Protein AF-A0A133UAI6-F1 (afdb_monomer)

Sequence (277 aa):
MLPDWIGIPHCKLYAAYSSKRSFSMQEAKEVTGKPKKLLRKILSELGKRGLLVSVDGGYYLPDFEGFCLGVKLRDELEGIDPEEKLRRAESEYLIVGSYAAFLYHEYQFPSRHRIKVKREDYGLWYNLLDFKIDPSLTGQEYENRRELDGLSVAPPERV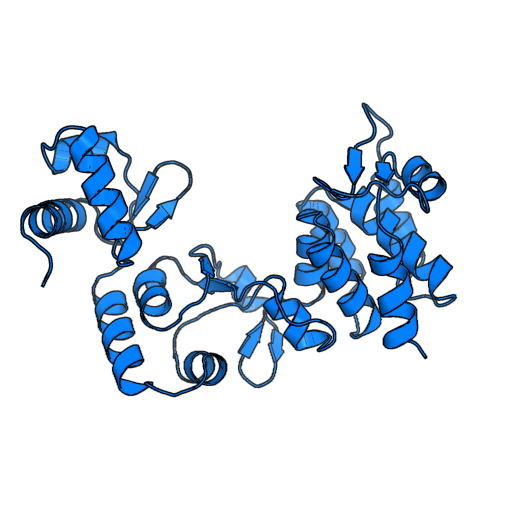FVEGVAKGSADSILDSVSLALSVDIDWDEVVKLAMEKGVEREVGALLRILNQRSKSRIAPRKTIDELRSQVKKIGRAKEFPRNVLVQERTFSEWGKKWHLELTLPRYVIEKPIEELMP

Structure (mmCIF, N/CA/C/O backbone):
data_AF-A0A133UAI6-F1
#
_entry.id   AF-A0A133UAI6-F1
#
loop_
_atom_site.group_PDB
_atom_site.id
_atom_site.type_symbol
_atom_site.label_atom_id
_atom_site.label_alt_id
_atom_site.label_comp_id
_atom_site.label_asym_id
_atom_site.label_entity_id
_atom_site.label_seq_id
_atom_site.pdbx_PDB_ins_code
_atom_site.Cartn_x
_atom_site.Cartn_y
_atom_site.Cartn_z
_atom_site.occupancy
_atom_site.B_iso_or_equiv
_atom_site.auth_seq_id
_atom_site.auth_comp_id
_atom_site.auth_asym_id
_atom_site.auth_atom_id
_atom_site.pdbx_PDB_model_num
ATOM 1 N N . MET A 1 1 ? 8.003 2.985 -31.254 1.00 73.44 1 MET A N 1
ATOM 2 C CA . MET A 1 1 ? 9.476 3.061 -31.399 1.00 73.44 1 MET A CA 1
ATOM 3 C C . MET A 1 1 ? 9.995 4.203 -30.526 1.00 73.44 1 MET A C 1
ATOM 5 O O . MET A 1 1 ? 9.376 5.263 -30.535 1.00 73.44 1 MET A O 1
ATOM 9 N N . LEU A 1 2 ? 11.039 3.992 -29.713 1.00 88.69 2 LEU A N 1
ATOM 10 C CA . LEU A 1 2 ? 11.607 5.064 -28.879 1.00 88.69 2 LEU A CA 1
ATOM 11 C C . LEU A 1 2 ? 12.392 6.050 -29.761 1.00 88.69 2 LEU A C 1
ATOM 13 O O . LEU A 1 2 ? 13.192 5.591 -30.570 1.00 88.69 2 LEU A O 1
ATOM 17 N N . PRO A 1 3 ? 12.232 7.375 -29.593 1.00 94.44 3 PRO A N 1
ATOM 18 C CA . PRO A 1 3 ? 13.086 8.350 -30.268 1.00 94.44 3 PRO A CA 1
ATOM 19 C C . PRO A 1 3 ? 14.561 8.169 -29.889 1.00 94.44 3 PRO A C 1
ATOM 21 O O . PRO A 1 3 ? 14.857 7.933 -28.7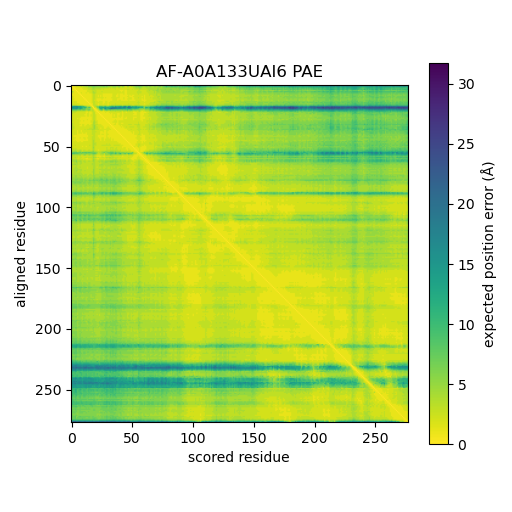16 1.00 94.44 3 PRO A O 1
ATOM 24 N N . ASP A 1 4 ? 15.488 8.385 -30.825 1.00 96.12 4 ASP A N 1
ATOM 25 C CA . ASP A 1 4 ? 16.937 8.179 -30.627 1.00 96.12 4 ASP A CA 1
ATOM 26 C C . ASP A 1 4 ? 17.504 8.879 -29.389 1.00 96.12 4 ASP A C 1
ATOM 28 O O . ASP A 1 4 ? 18.355 8.342 -28.677 1.00 96.12 4 ASP A O 1
ATOM 32 N N . TRP A 1 5 ? 16.997 10.077 -29.086 1.00 95.62 5 TRP A N 1
ATOM 33 C CA . TRP A 1 5 ? 17.445 10.863 -27.938 1.00 95.62 5 TRP A CA 1
ATOM 34 C C . TRP A 1 5 ? 17.085 10.230 -26.581 1.00 95.62 5 TRP A C 1
ATOM 36 O O . TRP A 1 5 ? 17.676 10.616 -25.573 1.00 95.62 5 TRP A O 1
ATOM 46 N N . ILE A 1 6 ? 16.163 9.260 -26.557 1.00 96.31 6 ILE A N 1
ATOM 47 C CA . ILE A 1 6 ? 15.829 8.399 -25.411 1.00 96.31 6 ILE A CA 1
ATOM 48 C C . ILE A 1 6 ? 16.449 7.008 -25.598 1.00 96.31 6 ILE A C 1
ATOM 50 O O . ILE A 1 6 ? 17.079 6.490 -24.676 1.00 96.31 6 ILE A O 1
ATOM 54 N N . GLY A 1 7 ? 16.294 6.421 -26.789 1.00 95.56 7 GLY A N 1
ATOM 55 C CA . GLY A 1 7 ? 16.680 5.044 -27.094 1.00 95.56 7 GLY A CA 1
ATOM 56 C C . GLY A 1 7 ? 18.181 4.790 -26.968 1.00 95.56 7 GLY A C 1
ATOM 57 O O . GLY A 1 7 ? 18.580 3.836 -26.304 1.00 95.56 7 GLY A O 1
ATOM 58 N N . ILE A 1 8 ? 19.027 5.668 -27.519 1.00 96.50 8 ILE A N 1
ATOM 59 C CA . ILE A 1 8 ? 20.488 5.503 -27.441 1.00 96.50 8 ILE A CA 1
ATOM 60 C C . ILE A 1 8 ? 20.974 5.589 -25.982 1.00 96.50 8 ILE A C 1
ATOM 62 O O . ILE A 1 8 ? 21.697 4.689 -25.548 1.00 96.50 8 ILE A O 1
ATOM 66 N N . PRO A 1 9 ? 20.593 6.610 -25.180 1.00 96.69 9 PRO A N 1
ATOM 67 C CA . PRO A 1 9 ? 20.914 6.626 -23.754 1.00 96.69 9 PRO A CA 1
ATOM 68 C C . PRO A 1 9 ? 20.399 5.406 -22.991 1.00 96.69 9 PRO A C 1
ATOM 70 O O . PRO A 1 9 ? 21.137 4.881 -22.164 1.00 96.69 9 PRO A O 1
ATOM 73 N N . HIS A 1 10 ? 19.179 4.942 -23.276 1.00 95.38 10 HIS A N 1
ATOM 74 C CA . HIS A 1 10 ? 18.627 3.740 -22.654 1.00 95.38 10 HIS A CA 1
ATOM 75 C C . HIS A 1 10 ? 19.502 2.518 -22.925 1.00 95.38 10 HIS A C 1
ATOM 77 O O . HIS A 1 10 ? 19.917 1.866 -21.977 1.00 95.38 10 HIS A O 1
ATOM 83 N N . CYS A 1 11 ? 19.869 2.263 -24.184 1.00 94.69 11 CYS A N 1
ATOM 84 C CA . CYS A 1 11 ? 20.726 1.132 -24.542 1.00 94.69 11 CYS A CA 1
ATOM 85 C C . CYS A 1 11 ? 22.092 1.206 -23.846 1.00 94.69 11 CYS A C 1
ATOM 87 O O . CYS A 1 11 ? 22.576 0.198 -23.342 1.00 94.69 11 CYS A O 1
ATOM 89 N N . LYS A 1 12 ? 22.694 2.403 -23.757 1.00 96.00 12 LYS A N 1
ATOM 90 C CA . LYS A 1 12 ? 23.956 2.601 -23.025 1.00 96.00 12 LYS A CA 1
ATOM 91 C C . LYS A 1 12 ? 23.816 2.292 -21.535 1.00 96.00 12 LYS A C 1
ATOM 93 O O . LYS A 1 12 ? 24.666 1.610 -20.975 1.00 96.00 12 LYS A O 1
ATOM 98 N N . LEU A 1 13 ? 22.760 2.797 -20.895 1.00 95.31 13 LEU A N 1
ATOM 99 C CA . LEU A 1 13 ? 22.498 2.534 -19.479 1.00 95.31 13 LEU A CA 1
ATOM 100 C C . LEU A 1 13 ? 22.190 1.053 -19.239 1.00 95.31 13 LEU A C 1
ATOM 102 O O . LEU A 1 13 ? 22.694 0.485 -18.279 1.00 95.31 13 LEU A O 1
ATOM 106 N N . TYR A 1 14 ? 21.417 0.421 -20.122 1.00 93.12 14 TYR A N 1
ATOM 107 C CA . TYR A 1 14 ? 21.060 -0.992 -20.022 1.00 93.12 14 TYR A CA 1
ATOM 108 C C . TYR A 1 14 ? 22.285 -1.893 -20.177 1.00 93.12 14 TYR A C 1
ATOM 110 O O . TYR A 1 14 ? 22.489 -2.780 -19.357 1.00 93.12 14 TYR A O 1
ATOM 118 N N . ALA A 1 15 ? 23.159 -1.609 -21.147 1.00 92.88 15 ALA A N 1
ATOM 119 C CA . ALA A 1 15 ? 24.420 -2.329 -21.316 1.00 92.88 15 ALA A CA 1
ATOM 120 C C . ALA A 1 15 ? 25.362 -2.182 -20.105 1.00 92.88 15 ALA A C 1
ATOM 122 O O . ALA A 1 15 ? 26.122 -3.097 -19.808 1.00 92.88 15 ALA A O 1
ATOM 123 N N . ALA A 1 16 ? 25.316 -1.042 -19.404 1.00 93.75 16 ALA A N 1
ATOM 124 C CA . ALA A 1 16 ? 26.167 -0.778 -18.245 1.00 93.75 16 ALA A CA 1
ATOM 125 C C . ALA A 1 16 ? 25.599 -1.307 -16.913 1.00 93.75 16 ALA A C 1
ATOM 127 O O . ALA A 1 16 ? 26.371 -1.648 -16.018 1.00 93.75 16 ALA A O 1
ATOM 128 N N . TYR A 1 17 ? 24.271 -1.350 -16.756 1.00 91.50 17 TYR A N 1
ATOM 129 C CA . TYR A 1 17 ? 23.607 -1.567 -15.460 1.00 91.50 17 TYR A CA 1
ATOM 130 C C . TYR A 1 17 ? 22.506 -2.638 -15.471 1.00 91.50 17 TYR A C 1
ATOM 132 O O . TYR A 1 17 ? 21.712 -2.675 -14.531 1.00 91.50 17 TYR A O 1
ATOM 140 N N . SER A 1 18 ? 22.425 -3.482 -16.506 1.00 78.38 18 SER A N 1
ATOM 141 C CA . SER A 1 18 ? 21.350 -4.471 -16.709 1.00 78.38 18 SER A CA 1
ATOM 142 C C . SER A 1 18 ? 20.843 -5.127 -15.412 1.00 78.38 18 SER A C 1
ATOM 144 O O . SER A 1 18 ? 21.647 -5.664 -14.645 1.00 78.38 18 SER A O 1
ATOM 146 N N . SER A 1 19 ? 19.519 -5.040 -15.211 1.00 65.00 19 SER A N 1
ATOM 147 C CA . SER A 1 19 ? 18.583 -5.653 -14.237 1.00 65.00 19 SER A CA 1
ATOM 148 C C . SER A 1 19 ? 18.961 -5.859 -12.759 1.00 65.00 19 SER A C 1
ATOM 150 O O . SER A 1 19 ? 18.061 -6.058 -11.948 1.00 65.00 19 SER A O 1
ATOM 152 N N . LYS A 1 20 ? 20.227 -5.763 -12.334 1.00 67.12 20 LYS A N 1
ATOM 153 C CA . LYS A 1 20 ? 20.645 -6.155 -10.970 1.00 67.12 20 LYS A CA 1
ATOM 154 C C . LYS A 1 20 ? 21.285 -5.049 -10.142 1.00 67.12 20 LYS A C 1
ATOM 156 O O . LYS A 1 20 ? 21.377 -5.184 -8.925 1.00 67.12 20 LYS A O 1
ATOM 161 N N . ARG A 1 21 ? 21.701 -3.935 -10.753 1.00 85.69 21 ARG A N 1
ATOM 162 C CA . ARG A 1 21 ? 22.368 -2.839 -10.035 1.00 85.69 21 ARG A CA 1
ATOM 163 C C . ARG A 1 21 ? 21.622 -1.523 -10.218 1.00 85.69 21 ARG A C 1
ATOM 165 O O . ARG A 1 21 ? 21.297 -1.122 -11.330 1.00 85.69 21 ARG A O 1
ATOM 172 N N . SER A 1 22 ? 21.349 -0.839 -9.107 1.00 92.19 22 SER A N 1
ATOM 173 C CA . SER A 1 22 ? 20.926 0.562 -9.154 1.00 92.19 22 SER A CA 1
ATOM 174 C C . SER A 1 22 ? 22.108 1.470 -9.483 1.00 92.19 22 SER A C 1
ATOM 176 O O . SER A 1 22 ? 23.234 1.192 -9.074 1.00 92.19 22 SER A O 1
ATOM 178 N N . PHE A 1 23 ? 21.838 2.581 -10.156 1.00 95.25 23 PHE A N 1
ATOM 179 C CA . PHE A 1 23 ? 22.826 3.599 -10.490 1.00 95.25 23 PHE A CA 1
ATOM 180 C C . PHE A 1 23 ? 22.346 4.997 -10.100 1.00 95.25 23 PHE A C 1
ATOM 182 O O . PHE A 1 23 ? 21.153 5.304 -10.056 1.00 95.25 23 PHE A O 1
ATOM 189 N N . SER A 1 24 ? 23.299 5.870 -9.823 1.00 96.31 24 SER A N 1
ATOM 190 C CA . SER A 1 24 ? 23.091 7.267 -9.473 1.00 96.31 24 SER A CA 1
ATOM 191 C C . SER A 1 24 ? 22.958 8.161 -10.713 1.00 96.31 24 SER A C 1
ATOM 193 O O . SER A 1 24 ? 23.299 7.803 -11.841 1.00 96.31 24 SER A O 1
ATOM 195 N N . MET A 1 25 ? 22.511 9.402 -10.503 1.00 96.25 25 MET A N 1
ATOM 196 C CA . MET A 1 25 ? 22.506 10.432 -11.555 1.00 96.25 25 MET A CA 1
ATOM 197 C C . MET A 1 25 ? 23.916 10.712 -12.111 1.00 96.25 25 MET A C 1
ATOM 199 O O . MET A 1 25 ? 24.050 11.097 -13.272 1.00 96.25 25 MET A O 1
ATOM 203 N N . GLN A 1 26 ? 24.955 10.560 -11.285 1.00 96.69 26 GLN A N 1
ATOM 204 C CA . GLN A 1 26 ? 26.341 10.810 -11.678 1.00 96.69 26 GLN A CA 1
ATOM 205 C C . GLN A 1 26 ? 26.869 9.681 -12.573 1.00 96.69 26 GLN A C 1
ATOM 207 O O . GLN A 1 26 ? 27.334 9.951 -13.677 1.00 96.69 26 GLN A O 1
ATOM 212 N N . GLU A 1 27 ? 26.659 8.432 -12.167 1.00 96.81 27 GLU A N 1
ATOM 213 C CA . GLU A 1 27 ? 26.934 7.232 -12.970 1.00 96.81 27 GLU A CA 1
ATOM 214 C C . GLU A 1 27 ? 26.216 7.273 -14.333 1.00 96.81 27 GLU A C 1
ATOM 216 O O . GLU A 1 27 ? 26.808 7.015 -15.383 1.00 96.81 27 GLU A O 1
ATOM 221 N N . ALA A 1 28 ? 24.944 7.683 -14.354 1.00 97.00 28 ALA A N 1
ATOM 222 C CA . ALA A 1 28 ? 24.196 7.835 -15.600 1.00 97.00 28 ALA A CA 1
ATOM 223 C C . ALA A 1 28 ? 24.767 8.937 -16.511 1.00 97.00 28 ALA A C 1
ATOM 225 O O . ALA A 1 28 ? 24.736 8.816 -17.741 1.00 97.00 28 ALA A O 1
ATOM 226 N N . LYS A 1 29 ? 25.299 10.021 -15.934 1.00 97.69 29 LYS A N 1
ATOM 227 C CA . LYS A 1 29 ? 25.960 11.098 -16.684 1.00 97.69 29 LYS A CA 1
ATOM 228 C C . LYS A 1 29 ? 27.247 10.599 -17.336 1.00 97.69 29 LYS A C 1
ATOM 230 O O . LYS A 1 29 ? 27.472 10.912 -18.502 1.00 97.69 29 LYS A O 1
ATOM 235 N N . GLU A 1 30 ? 28.047 9.824 -16.612 1.00 97.62 30 GLU A N 1
ATOM 236 C CA . GLU A 1 30 ? 29.301 9.241 -17.104 1.00 97.62 30 GLU A CA 1
ATOM 237 C C . GLU A 1 30 ? 29.053 8.278 -18.269 1.00 97.62 30 GLU A C 1
ATOM 239 O O . GLU A 1 30 ? 29.665 8.422 -19.324 1.00 97.62 30 GLU A O 1
ATOM 244 N N . VAL A 1 31 ? 28.072 7.382 -18.137 1.00 97.12 31 VAL A N 1
ATOM 245 C CA . VAL A 1 31 ? 27.743 6.395 -19.181 1.00 97.12 31 VAL A CA 1
ATOM 246 C C . VAL A 1 31 ? 27.141 7.041 -20.431 1.00 97.12 31 VAL A C 1
ATOM 248 O O . VAL A 1 31 ? 27.449 6.666 -21.565 1.00 97.12 31 VAL A O 1
ATOM 251 N N . THR A 1 32 ? 26.252 8.020 -20.259 1.00 97.25 32 THR A N 1
ATOM 252 C CA . THR A 1 32 ? 25.525 8.603 -21.398 1.00 97.25 32 THR A CA 1
ATOM 253 C C . THR A 1 32 ? 26.258 9.774 -22.051 1.00 97.25 32 THR A C 1
ATOM 255 O O . THR A 1 32 ? 25.956 10.108 -23.202 1.00 97.25 32 THR A O 1
ATOM 258 N N . GLY A 1 33 ? 27.181 10.421 -21.331 1.00 97.38 33 GLY A N 1
ATOM 259 C CA . GLY A 1 33 ? 27.832 11.670 -21.734 1.00 97.38 33 GLY A CA 1
ATOM 260 C C . GLY A 1 33 ? 26.871 12.864 -21.826 1.00 97.38 33 GLY A C 1
ATOM 261 O O . GLY A 1 33 ? 27.194 13.873 -22.452 1.00 97.38 33 GLY A O 1
ATOM 262 N N . LYS A 1 34 ? 25.652 12.762 -21.272 1.00 97.31 34 LYS A N 1
ATOM 263 C CA . LYS A 1 34 ? 24.612 13.793 -21.422 1.00 97.31 34 LYS A CA 1
ATOM 264 C C . LYS A 1 34 ? 24.655 14.830 -20.291 1.00 97.31 34 LYS A C 1
ATOM 266 O O . LYS A 1 34 ? 24.851 14.473 -19.131 1.00 97.31 34 LYS A O 1
ATOM 271 N N . PRO A 1 35 ? 24.381 16.120 -20.571 1.00 96.88 35 PRO A N 1
ATOM 272 C CA . PRO A 1 35 ? 24.232 17.129 -19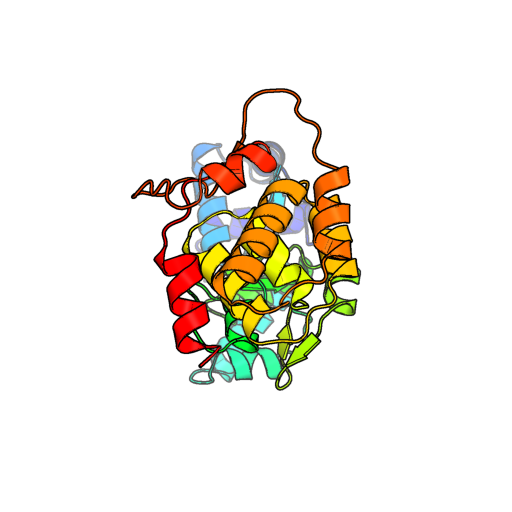.524 1.00 96.88 35 PRO A CA 1
ATOM 273 C C . PRO A 1 35 ? 23.099 16.788 -18.546 1.00 96.88 35 PRO A C 1
ATOM 275 O O . PRO A 1 35 ? 22.041 16.308 -18.952 1.00 96.88 35 PRO A O 1
ATOM 278 N N . LYS A 1 36 ? 23.269 17.133 -17.262 1.00 96.12 36 LYS A N 1
ATOM 279 C CA . LYS A 1 36 ? 22.335 16.794 -16.166 1.00 96.12 36 LYS A CA 1
ATOM 280 C C . LYS A 1 36 ? 20.873 17.173 -16.449 1.00 96.12 36 LYS A C 1
ATOM 282 O O . LYS A 1 36 ? 19.973 16.402 -16.131 1.00 96.12 36 LYS A O 1
ATOM 287 N N . LYS A 1 37 ? 20.617 18.342 -17.056 1.00 96.69 37 LYS A N 1
ATOM 288 C CA . LYS A 1 37 ? 19.254 18.799 -17.403 1.00 96.69 37 LYS A CA 1
ATOM 289 C C . LYS A 1 37 ? 18.587 17.877 -18.430 1.00 96.69 37 LYS A C 1
ATOM 291 O O . LYS A 1 37 ? 17.433 17.502 -18.247 1.00 96.69 37 LYS A O 1
ATOM 296 N N . LEU A 1 38 ? 19.318 17.492 -19.478 1.00 96.44 38 LEU A N 1
ATOM 297 C CA . LEU A 1 38 ? 18.822 16.576 -20.505 1.00 96.44 38 LEU A CA 1
ATOM 298 C C . LEU A 1 38 ? 18.670 15.157 -19.948 1.00 96.44 38 LEU A C 1
ATOM 300 O O . LEU A 1 38 ? 17.660 14.513 -20.203 1.00 96.44 38 LEU A O 1
ATOM 304 N N . LEU A 1 39 ? 19.622 14.703 -19.130 1.00 97.12 39 LEU A N 1
ATOM 305 C CA . LEU A 1 39 ? 19.564 13.389 -18.497 1.00 97.12 39 LEU A CA 1
ATOM 306 C C . LEU A 1 39 ? 18.342 13.243 -17.582 1.00 97.12 39 LEU A C 1
ATOM 308 O O . LEU A 1 39 ? 17.643 12.244 -17.673 1.00 97.12 39 LEU A O 1
ATOM 312 N N . ARG A 1 40 ? 18.005 14.263 -16.781 1.00 96.69 40 ARG A N 1
ATOM 313 C CA . ARG A 1 40 ? 16.755 14.273 -15.995 1.00 96.69 40 ARG A CA 1
ATOM 314 C C . ARG A 1 40 ? 15.514 14.087 -16.869 1.00 96.69 40 ARG A C 1
ATOM 316 O O . ARG A 1 40 ? 14.625 13.331 -16.496 1.00 96.69 40 ARG A O 1
ATOM 323 N N . LYS A 1 41 ? 15.464 14.752 -18.029 1.00 97.62 41 LYS A N 1
ATOM 324 C CA . LYS A 1 41 ? 14.363 14.591 -18.990 1.00 97.62 41 LYS A CA 1
ATOM 325 C C . LYS A 1 41 ? 14.323 13.167 -19.549 1.00 97.62 41 LYS A C 1
ATOM 327 O O . LYS A 1 41 ? 13.256 12.572 -19.568 1.00 97.62 41 LYS A O 1
ATOM 332 N N . ILE A 1 42 ? 15.470 12.618 -19.956 1.00 97.81 42 ILE A N 1
ATOM 333 C CA . ILE A 1 42 ? 15.582 11.240 -20.463 1.00 97.81 42 ILE A CA 1
ATOM 334 C C . ILE A 1 42 ? 15.092 10.239 -19.413 1.00 97.81 42 ILE A C 1
ATOM 336 O O . ILE A 1 42 ? 14.206 9.445 -19.705 1.00 97.81 42 ILE A O 1
ATOM 340 N N . LEU A 1 43 ? 15.616 10.306 -18.185 1.00 96.88 43 LEU A N 1
ATOM 341 C CA . LEU A 1 43 ? 15.242 9.392 -17.103 1.00 96.88 43 LEU A CA 1
ATOM 342 C C . LEU A 1 43 ? 13.751 9.512 -16.751 1.00 96.88 43 LEU A C 1
ATOM 344 O O . LEU A 1 43 ? 13.082 8.503 -16.557 1.00 96.88 43 LEU A O 1
ATOM 348 N N . SER A 1 44 ? 13.202 10.731 -16.741 1.00 96.12 44 SER A N 1
ATOM 349 C CA . SER A 1 44 ? 11.764 10.941 -16.542 1.00 96.12 44 SER A CA 1
ATOM 350 C C . SER A 1 44 ? 10.921 10.301 -17.649 1.00 96.12 44 SER A C 1
ATOM 352 O O . SER A 1 44 ? 9.928 9.646 -17.346 1.00 96.12 44 SER A O 1
ATOM 354 N N . GLU A 1 45 ? 11.311 10.444 -18.919 1.00 96.94 45 GLU A N 1
ATOM 355 C CA . GLU A 1 45 ? 10.580 9.839 -20.037 1.00 96.94 45 GLU A CA 1
ATOM 356 C C . GLU A 1 45 ? 10.701 8.312 -20.089 1.00 96.94 45 GLU A C 1
ATOM 358 O O . GLU A 1 45 ? 9.744 7.656 -20.504 1.00 96.94 45 GLU A O 1
ATOM 363 N N . LEU A 1 46 ? 11.831 7.749 -19.648 1.00 95.44 46 LEU A N 1
ATOM 364 C CA . LEU A 1 46 ? 11.971 6.305 -19.447 1.00 95.44 46 LEU A CA 1
ATOM 365 C C . LEU A 1 46 ? 11.050 5.813 -18.326 1.00 95.44 46 LEU A C 1
ATOM 367 O O . LEU A 1 46 ? 10.359 4.814 -18.504 1.00 95.44 46 LEU A O 1
ATOM 371 N N . GLY A 1 47 ? 10.973 6.549 -17.213 1.00 93.38 47 GLY A N 1
ATOM 372 C CA . GLY A 1 47 ? 10.099 6.198 -16.093 1.00 93.38 47 GLY A CA 1
ATOM 373 C C . GLY A 1 47 ? 8.612 6.227 -16.443 1.00 93.38 47 GLY A C 1
ATOM 374 O O . GLY A 1 47 ? 7.884 5.302 -16.106 1.00 93.38 47 GLY A O 1
ATOM 375 N N . LYS A 1 48 ? 8.167 7.222 -17.222 1.00 92.62 48 LYS A N 1
ATOM 376 C CA . LYS A 1 48 ? 6.788 7.289 -17.757 1.00 92.62 48 LYS A CA 1
ATOM 377 C C . LYS A 1 48 ? 6.419 6.136 -18.699 1.00 92.62 48 LYS A C 1
ATOM 379 O O . LYS A 1 48 ? 5.272 6.035 -19.110 1.00 92.62 48 LYS A O 1
ATOM 384 N N . ARG A 1 49 ? 7.403 5.347 -19.125 1.00 91.50 49 ARG A N 1
ATOM 385 C CA . ARG A 1 49 ? 7.233 4.207 -20.029 1.00 91.50 49 ARG A CA 1
ATOM 386 C C . ARG A 1 49 ? 7.527 2.885 -19.336 1.00 91.50 49 ARG A C 1
ATOM 388 O O . ARG A 1 49 ? 7.612 1.886 -20.025 1.00 91.50 49 ARG A O 1
ATOM 395 N N . GLY A 1 50 ? 7.755 2.871 -18.023 1.00 89.75 50 GLY A N 1
ATOM 396 C CA . GLY A 1 50 ? 8.074 1.640 -17.297 1.00 89.75 50 GLY A CA 1
ATOM 397 C C . GLY A 1 50 ? 9.452 1.057 -17.605 1.00 89.75 50 GLY A C 1
ATOM 398 O O . GLY A 1 50 ? 9.734 -0.069 -17.219 1.00 89.75 50 GLY A O 1
ATOM 399 N N . LEU A 1 51 ? 10.320 1.808 -18.290 1.00 92.50 51 LEU A N 1
ATOM 400 C CA . LEU A 1 51 ? 11.680 1.377 -18.641 1.00 92.50 51 LEU A CA 1
ATOM 401 C C . LEU A 1 51 ? 12.711 1.764 -17.579 1.00 92.50 51 LEU A C 1
ATOM 403 O O . LEU A 1 51 ? 13.886 1.449 -17.709 1.00 92.50 51 LEU A O 1
ATOM 407 N N . LEU A 1 52 ? 12.302 2.509 -16.555 1.00 93.81 52 LEU A N 1
ATOM 408 C CA . LEU A 1 52 ? 13.165 2.967 -15.477 1.00 93.81 52 LEU A CA 1
ATOM 409 C C . LEU A 1 52 ? 12.333 3.146 -14.218 1.00 93.81 52 LEU A C 1
ATOM 411 O O . LEU A 1 52 ? 11.245 3.714 -14.261 1.00 93.81 52 LEU A O 1
ATOM 415 N N . VAL A 1 53 ? 12.896 2.776 -13.081 1.00 92.31 53 VAL A N 1
ATOM 416 C CA . VAL A 1 53 ? 12.301 3.065 -11.781 1.00 92.31 53 VAL A CA 1
ATOM 417 C C . VAL A 1 53 ? 13.239 3.940 -10.979 1.00 92.31 53 VAL A C 1
ATOM 419 O O . VAL A 1 53 ? 14.442 3.689 -10.910 1.00 92.31 53 VAL A O 1
ATOM 422 N N . SER A 1 54 ? 12.672 4.969 -10.356 1.00 91.69 54 SER A N 1
ATOM 423 C CA . SER A 1 54 ? 13.361 5.743 -9.329 1.00 91.69 54 SER A CA 1
ATOM 424 C C . SER A 1 54 ? 13.166 5.052 -7.985 1.00 91.69 54 SER A C 1
ATOM 426 O O . SER A 1 54 ? 12.032 4.817 -7.573 1.00 91.69 54 SER A O 1
ATOM 428 N N . VAL A 1 55 ? 14.263 4.760 -7.300 1.00 87.44 55 VAL A N 1
ATOM 429 C CA . VAL A 1 55 ? 14.282 4.213 -5.938 1.00 87.44 55 VAL A CA 1
ATOM 430 C C . VAL A 1 55 ? 15.045 5.165 -5.025 1.00 87.44 55 VAL A C 1
ATOM 432 O O . VAL A 1 55 ? 15.731 6.077 -5.502 1.00 87.44 55 VAL A O 1
ATOM 435 N N . ASP A 1 56 ? 14.944 4.972 -3.715 1.00 83.38 56 ASP A N 1
ATOM 436 C CA . ASP A 1 56 ? 15.716 5.774 -2.771 1.00 83.38 56 ASP A CA 1
ATOM 437 C C . ASP A 1 56 ? 17.215 5.623 -3.061 1.00 83.38 56 ASP A C 1
ATOM 439 O O . ASP A 1 56 ? 17.772 4.526 -3.067 1.00 83.38 56 ASP A O 1
ATOM 443 N N . GLY A 1 57 ? 17.865 6.745 -3.373 1.00 82.31 57 GLY A N 1
ATOM 444 C CA . GLY A 1 57 ? 19.294 6.789 -3.682 1.00 82.31 57 GLY A CA 1
ATOM 445 C C . GLY A 1 57 ? 19.680 6.535 -5.144 1.00 82.31 57 GLY A C 1
ATOM 446 O O . GLY A 1 57 ? 20.862 6.664 -5.466 1.00 82.31 57 GLY A O 1
ATOM 447 N N . GLY A 1 58 ? 18.743 6.256 -6.061 1.00 92.50 58 GLY A N 1
ATOM 448 C CA . GLY A 1 58 ? 19.114 6.075 -7.467 1.00 92.50 58 GLY A CA 1
ATOM 449 C C . GLY A 1 58 ? 18.004 5.623 -8.409 1.00 92.50 58 GLY A C 1
ATOM 450 O O . GLY A 1 58 ? 16.819 5.872 -8.206 1.00 92.50 58 GLY A O 1
ATOM 451 N N . TYR A 1 59 ? 18.427 4.971 -9.483 1.00 93.94 59 TYR A N 1
ATOM 452 C CA . TYR A 1 59 ? 17.568 4.457 -10.536 1.00 93.94 59 TYR A CA 1
ATOM 453 C C . TYR A 1 59 ? 17.919 3.012 -10.836 1.00 93.94 59 TYR A C 1
ATOM 455 O O . TYR A 1 59 ? 19.055 2.592 -10.624 1.00 93.94 59 TYR A O 1
ATOM 463 N N . TYR A 1 60 ? 16.974 2.260 -11.379 1.00 92.62 60 TYR A N 1
ATOM 464 C CA . TYR A 1 60 ? 17.275 0.968 -11.975 1.00 92.62 60 TYR A CA 1
ATOM 465 C C . TYR A 1 60 ? 16.452 0.732 -13.229 1.00 92.62 60 TYR A C 1
ATOM 467 O O . TYR A 1 60 ? 15.388 1.326 -13.405 1.00 92.62 60 TYR A O 1
ATOM 475 N N . LEU A 1 61 ? 16.980 -0.124 -14.097 1.00 92.88 61 LEU A N 1
ATOM 476 C CA . LEU A 1 61 ? 16.322 -0.551 -15.322 1.00 92.88 61 LEU A CA 1
ATOM 477 C C . LEU A 1 61 ? 15.697 -1.925 -15.061 1.00 92.88 61 LEU A C 1
ATOM 479 O O . LEU A 1 61 ? 16.452 -2.852 -14.746 1.00 92.88 61 LEU A O 1
ATOM 483 N N . PRO A 1 62 ? 14.361 -2.052 -15.132 1.00 89.81 62 PRO A N 1
ATOM 484 C CA . PRO A 1 62 ? 13.690 -3.346 -15.170 1.00 89.81 62 PRO A CA 1
ATOM 485 C C . PRO A 1 62 ? 14.227 -4.199 -16.317 1.00 89.81 62 PRO A C 1
ATOM 487 O O . PRO A 1 62 ? 14.841 -3.676 -17.255 1.00 89.81 62 PRO A O 1
ATOM 490 N N . ASP A 1 63 ? 14.011 -5.506 -16.250 1.00 88.88 63 ASP A N 1
ATOM 491 C CA . ASP A 1 63 ? 14.406 -6.368 -17.350 1.00 88.88 63 ASP A CA 1
ATOM 492 C C . ASP A 1 63 ? 13.530 -6.101 -18.594 1.00 88.88 63 ASP A C 1
ATOM 494 O O . ASP A 1 63 ? 12.359 -5.713 -18.517 1.00 88.88 63 ASP A O 1
ATOM 498 N N . PHE A 1 64 ? 14.142 -6.231 -19.771 1.00 89.06 64 PHE A N 1
ATOM 499 C CA . PHE A 1 64 ? 13.469 -5.931 -21.031 1.00 89.06 64 PHE A CA 1
ATOM 500 C C . PHE A 1 64 ? 12.467 -7.021 -21.446 1.00 89.06 64 PHE A C 1
ATOM 502 O O . PHE A 1 64 ? 11.497 -6.723 -22.143 1.00 89.06 64 PHE A O 1
ATOM 509 N N . GLU A 1 65 ? 12.674 -8.265 -21.015 1.00 91.12 65 GLU A N 1
ATOM 510 C CA . GLU A 1 65 ? 11.815 -9.400 -21.370 1.00 91.12 65 GLU A CA 1
ATOM 511 C C . GLU A 1 65 ? 10.442 -9.273 -20.703 1.00 91.12 65 GLU A C 1
ATOM 513 O O . GLU A 1 65 ? 9.422 -9.328 -21.386 1.00 91.12 65 GLU A O 1
ATOM 518 N N . GLY A 1 66 ? 10.411 -8.979 -19.406 1.00 91.44 66 GLY A N 1
ATOM 519 C CA . GLY A 1 66 ? 9.235 -8.654 -18.614 1.00 91.44 66 GLY A CA 1
ATOM 520 C C . GLY A 1 66 ? 8.513 -7.426 -19.154 1.00 91.44 66 GLY A C 1
ATOM 521 O O . GLY A 1 66 ? 7.292 -7.451 -19.281 1.00 91.44 66 GLY A O 1
ATOM 522 N N . PHE A 1 67 ? 9.237 -6.382 -19.579 1.00 92.12 67 PHE A N 1
ATOM 523 C CA . PHE A 1 67 ? 8.622 -5.250 -20.286 1.00 92.12 67 PHE A CA 1
ATOM 524 C C . PHE A 1 67 ? 7.865 -5.706 -21.547 1.00 92.12 67 PHE A C 1
ATOM 526 O O . PHE A 1 67 ? 6.694 -5.363 -21.726 1.00 92.12 67 PHE A O 1
ATOM 533 N N . CYS A 1 68 ? 8.511 -6.490 -22.415 1.00 93.44 68 CYS A N 1
ATOM 534 C CA . CYS A 1 68 ? 7.888 -7.011 -23.632 1.00 93.44 68 CYS A CA 1
ATOM 535 C C . CYS A 1 68 ? 6.705 -7.940 -23.329 1.00 93.44 68 CYS A C 1
ATOM 537 O O . CYS A 1 68 ? 5.672 -7.835 -23.990 1.00 93.44 68 CYS A O 1
ATOM 539 N N . LEU A 1 69 ? 6.833 -8.803 -22.319 1.00 94.31 69 LEU A N 1
ATOM 540 C CA . LEU A 1 69 ? 5.769 -9.695 -21.873 1.00 94.31 69 LEU A CA 1
ATOM 541 C C . LEU A 1 69 ? 4.561 -8.908 -21.359 1.00 94.31 69 LEU A C 1
ATOM 543 O O . LEU A 1 69 ? 3.439 -9.221 -21.737 1.00 94.31 69 LEU A O 1
ATOM 547 N N . GLY A 1 70 ? 4.772 -7.851 -20.572 1.00 94.69 70 GLY A N 1
ATOM 548 C CA . GLY A 1 70 ? 3.686 -6.998 -20.088 1.00 94.69 70 GLY A CA 1
ATOM 549 C C . GLY A 1 70 ? 2.956 -6.260 -21.203 1.00 94.69 70 GLY A C 1
ATOM 550 O O . GLY A 1 70 ? 1.732 -6.171 -21.169 1.00 94.69 70 GLY A O 1
ATOM 551 N N . VAL A 1 71 ? 3.674 -5.781 -22.226 1.00 94.19 71 VAL A N 1
ATOM 552 C CA . VAL A 1 71 ? 3.043 -5.198 -23.423 1.00 94.19 71 VAL A CA 1
ATOM 553 C C . VAL A 1 71 ? 2.213 -6.247 -24.162 1.00 94.19 71 VAL A C 1
ATOM 555 O O . VAL A 1 71 ? 1.056 -5.986 -24.468 1.00 94.19 71 VAL A O 1
ATOM 558 N N . LYS A 1 72 ? 2.779 -7.437 -24.393 1.00 95.38 72 LYS A N 1
ATOM 559 C CA . LYS A 1 72 ? 2.079 -8.548 -25.046 1.00 95.38 72 LYS A CA 1
ATOM 560 C C . LYS A 1 72 ? 0.806 -8.937 -24.284 1.00 95.38 72 LYS A C 1
ATOM 562 O O . LYS A 1 72 ? -0.261 -8.988 -24.881 1.00 95.38 72 LYS A O 1
ATOM 567 N N . LEU A 1 73 ? 0.908 -9.174 -22.976 1.00 95.44 73 LEU A N 1
ATOM 568 C CA . LEU A 1 73 ? -0.223 -9.583 -22.141 1.00 95.44 73 LEU A CA 1
ATOM 569 C C . LEU A 1 73 ? -1.285 -8.492 -22.023 1.00 95.44 73 LEU A C 1
ATOM 571 O O . LEU A 1 73 ? -2.466 -8.812 -21.948 1.00 95.44 73 LEU A O 1
ATOM 575 N N . ARG A 1 74 ? -0.903 -7.208 -22.022 1.00 94.69 74 ARG A N 1
ATOM 576 C CA . ARG A 1 74 ? -1.882 -6.115 -22.058 1.00 94.69 74 ARG A CA 1
ATOM 577 C C . ARG A 1 74 ? -2.748 -6.193 -23.313 1.00 94.69 74 ARG A C 1
ATOM 579 O O . ARG A 1 74 ? -3.955 -6.006 -23.198 1.00 94.69 74 ARG A O 1
ATOM 586 N N . ASP A 1 75 ? -2.129 -6.448 -24.462 1.00 95.69 75 ASP A N 1
ATOM 587 C CA . ASP A 1 75 ? -2.827 -6.540 -25.743 1.00 95.69 75 ASP A CA 1
ATOM 588 C C . ASP A 1 75 ? -3.666 -7.837 -25.816 1.00 95.69 75 ASP A C 1
ATOM 590 O O . ASP A 1 75 ? -4.814 -7.806 -26.248 1.00 95.69 75 ASP A O 1
ATOM 594 N N . GLU A 1 76 ? -3.149 -8.972 -25.325 1.00 96.06 76 GLU A N 1
ATOM 595 C CA . GLU A 1 76 ? -3.883 -10.254 -25.276 1.00 96.06 76 GLU A CA 1
ATOM 596 C C . GLU A 1 76 ? -5.070 -10.245 -24.300 1.00 96.06 76 GLU A C 1
ATOM 598 O O . GLU A 1 76 ? -6.071 -10.923 -24.529 1.00 96.06 76 GLU A O 1
ATOM 603 N N . LEU A 1 77 ? -4.961 -9.490 -23.206 1.00 95.38 77 LEU A N 1
ATOM 604 C CA . LEU A 1 77 ? -5.979 -9.370 -22.160 1.00 95.38 77 LEU A CA 1
ATOM 605 C C . LEU A 1 77 ? -6.720 -8.028 -22.246 1.00 95.38 77 LEU A C 1
ATOM 607 O O . LEU A 1 77 ? -7.209 -7.508 -21.237 1.00 95.38 77 LEU A O 1
ATOM 611 N N . GLU A 1 78 ? -6.793 -7.427 -23.432 1.00 95.75 78 GLU A N 1
ATOM 612 C CA . GLU A 1 78 ? -7.570 -6.208 -23.639 1.00 95.75 78 GLU A CA 1
ATOM 613 C C . GLU A 1 78 ? -9.050 -6.446 -23.280 1.00 95.75 78 GLU A C 1
ATOM 615 O O . GLU A 1 78 ? -9.634 -7.482 -23.590 1.00 95.75 78 GLU A O 1
ATOM 620 N N . GLY A 1 79 ? -9.658 -5.500 -22.558 1.00 95.31 79 GLY A N 1
ATOM 621 C CA . GLY A 1 79 ? -11.046 -5.608 -22.088 1.00 95.31 79 GLY A CA 1
ATOM 622 C C . GLY A 1 79 ? -11.278 -6.551 -20.899 1.00 95.31 79 GLY A C 1
ATOM 623 O O . GLY A 1 79 ? -12.367 -6.526 -20.333 1.00 95.31 79 GLY A O 1
ATOM 624 N N . ILE A 1 80 ? -10.275 -7.332 -20.484 1.00 97.00 80 ILE A N 1
ATOM 625 C CA . ILE A 1 80 ? -10.335 -8.145 -19.262 1.00 97.00 80 ILE A CA 1
ATOM 626 C C . ILE A 1 80 ? -10.154 -7.248 -18.032 1.00 97.00 80 ILE A C 1
ATOM 628 O O . ILE A 1 80 ? -9.330 -6.320 -18.042 1.00 97.00 80 ILE A O 1
ATOM 632 N N . ASP A 1 81 ? -10.919 -7.525 -16.976 1.00 95.50 81 ASP A N 1
ATOM 633 C CA . ASP A 1 81 ? -10.839 -6.800 -15.713 1.00 95.50 81 ASP A CA 1
ATOM 634 C C . ASP A 1 81 ? -9.458 -6.962 -15.040 1.00 95.50 81 ASP A C 1
ATOM 636 O O . ASP A 1 81 ? -8.755 -7.955 -15.263 1.00 95.50 81 ASP A O 1
ATOM 640 N N . PRO A 1 82 ? -9.005 -5.965 -14.258 1.00 95.19 82 PRO A N 1
ATOM 641 C CA . PRO A 1 82 ? -7.695 -6.013 -13.612 1.00 95.19 82 PRO A CA 1
ATOM 642 C C . PRO A 1 82 ? -7.493 -7.218 -12.687 1.00 95.19 82 PRO A C 1
ATOM 644 O O . PRO A 1 82 ? -6.388 -7.759 -12.641 1.00 95.19 82 PRO A O 1
ATOM 647 N N . GLU A 1 83 ? -8.527 -7.649 -11.966 1.00 96.06 83 GLU A N 1
ATOM 648 C CA . GLU A 1 83 ? -8.490 -8.818 -11.085 1.00 96.06 83 GLU A CA 1
ATOM 649 C C . GLU A 1 83 ? -8.209 -10.096 -11.876 1.00 96.06 83 GLU A C 1
ATOM 651 O O . GLU A 1 83 ? -7.333 -10.881 -11.520 1.00 96.06 83 GLU A O 1
ATOM 656 N N . GLU A 1 84 ? -8.897 -10.293 -12.992 1.00 96.38 84 GLU A N 1
ATOM 657 C CA . GLU A 1 84 ? -8.686 -11.449 -13.849 1.00 96.38 84 GLU A CA 1
ATOM 658 C C . GLU A 1 84 ? -7.321 -11.408 -14.549 1.00 96.38 84 GLU A C 1
ATOM 660 O O . GLU A 1 84 ? -6.667 -12.444 -14.691 1.00 96.38 84 GLU A O 1
ATOM 665 N N . LYS A 1 85 ? -6.812 -10.220 -14.904 1.00 97.19 85 LYS A N 1
ATOM 666 C CA . LYS A 1 85 ? -5.416 -10.068 -15.359 1.00 97.19 85 LYS A CA 1
ATOM 667 C C . LYS A 1 85 ? -4.418 -10.511 -14.294 1.00 97.19 85 LYS A C 1
ATOM 669 O O . LYS A 1 85 ? -3.442 -11.179 -14.626 1.00 97.19 85 LYS A O 1
ATOM 674 N N . LEU A 1 86 ? -4.660 -10.156 -13.032 1.00 96.75 86 LEU A N 1
ATOM 675 C CA . LEU A 1 86 ? -3.835 -10.575 -11.898 1.00 96.75 86 LEU A CA 1
ATOM 676 C C . LEU A 1 86 ? -3.878 -12.093 -11.694 1.00 96.75 86 LEU A C 1
ATOM 678 O O . LEU A 1 86 ? -2.833 -12.689 -11.455 1.00 96.75 86 LEU A O 1
ATOM 682 N N . ARG A 1 87 ? -5.046 -12.733 -11.826 1.00 95.38 87 ARG A N 1
ATOM 683 C CA . ARG A 1 87 ? -5.175 -14.201 -11.720 1.00 95.38 87 ARG A CA 1
ATOM 684 C C . ARG A 1 87 ? -4.454 -14.947 -12.839 1.00 95.38 87 ARG A C 1
ATOM 686 O O . ARG A 1 87 ? -3.915 -16.023 -12.608 1.00 95.38 87 ARG A O 1
ATOM 693 N N . ARG A 1 88 ? -4.462 -14.393 -14.053 1.00 94.38 88 ARG A N 1
ATOM 694 C CA . ARG A 1 88 ? -3.826 -15.008 -15.231 1.00 94.38 88 ARG A CA 1
ATOM 695 C C . ARG A 1 88 ? -2.328 -14.764 -15.316 1.00 94.38 88 ARG A C 1
ATOM 697 O O . ARG A 1 88 ? -1.641 -15.481 -16.037 1.00 94.38 88 ARG A O 1
ATOM 704 N N . ALA A 1 89 ? -1.826 -13.741 -14.637 1.00 88.94 89 ALA A N 1
ATOM 705 C CA . ALA A 1 89 ? -0.402 -13.477 -14.587 1.00 88.94 89 ALA A CA 1
ATOM 706 C C . ALA A 1 89 ? 0.285 -14.530 -13.703 1.00 88.94 89 ALA A C 1
ATOM 708 O O . ALA A 1 89 ? 0.021 -14.623 -12.510 1.00 88.94 89 ALA A O 1
ATOM 709 N N . GLU A 1 90 ? 1.203 -15.304 -14.283 1.00 88.00 90 GLU A N 1
ATOM 710 C CA . GLU A 1 90 ? 1.965 -16.351 -13.576 1.00 88.00 90 GLU A CA 1
ATOM 711 C C . GLU A 1 90 ? 3.062 -15.793 -12.644 1.00 88.00 90 GLU A C 1
ATOM 713 O O . GLU A 1 90 ? 3.796 -16.548 -12.007 1.00 88.00 90 GLU A O 1
ATOM 718 N N . SER A 1 91 ? 3.201 -14.468 -12.562 1.00 94.38 91 SER A N 1
ATOM 719 C CA . SER A 1 91 ? 4.213 -13.793 -11.745 1.00 94.38 91 SER A CA 1
ATOM 720 C C . SER A 1 91 ? 3.703 -13.463 -10.343 1.00 94.38 91 SER A C 1
ATOM 722 O O . SER A 1 91 ? 2.512 -13.260 -10.112 1.00 94.38 91 SER A O 1
ATOM 724 N N . GLU A 1 92 ? 4.624 -13.341 -9.388 1.00 97.12 92 GLU A N 1
ATOM 725 C CA . GLU A 1 92 ? 4.277 -12.990 -8.012 1.00 97.12 92 GLU A CA 1
ATOM 726 C C . GLU A 1 92 ? 3.909 -11.504 -7.878 1.00 97.12 92 GLU A C 1
ATOM 728 O O . GLU A 1 92 ? 4.615 -10.604 -8.348 1.00 97.12 92 GLU A O 1
ATOM 733 N N . TYR A 1 93 ? 2.821 -11.242 -7.161 1.00 98.25 93 TYR A N 1
ATOM 734 C CA . TYR A 1 93 ? 2.378 -9.908 -6.772 1.00 98.25 93 TYR A CA 1
ATOM 735 C C . TYR A 1 93 ? 1.699 -9.954 -5.405 1.00 98.25 93 TYR A C 1
ATOM 737 O O . TYR A 1 93 ? 1.289 -11.006 -4.926 1.00 98.25 93 TYR A O 1
ATOM 745 N N . LEU A 1 94 ? 1.538 -8.799 -4.773 1.00 98.69 94 LEU A N 1
ATOM 746 C CA . LEU A 1 94 ? 0.800 -8.680 -3.522 1.00 98.69 94 LEU A CA 1
ATOM 747 C C . LEU A 1 94 ? -0.065 -7.423 -3.536 1.00 98.69 94 LEU A C 1
ATOM 749 O O . LEU A 1 94 ? 0.460 -6.309 -3.585 1.00 98.69 94 LEU A O 1
ATOM 753 N N . ILE A 1 95 ? -1.383 -7.583 -3.463 1.00 98.62 95 ILE A N 1
ATOM 754 C CA . ILE A 1 95 ? -2.330 -6.475 -3.305 1.00 98.62 95 ILE A CA 1
ATOM 755 C C . ILE A 1 95 ? -2.173 -5.880 -1.904 1.00 98.62 95 ILE A C 1
ATOM 757 O O . ILE A 1 95 ? -2.164 -6.599 -0.904 1.00 98.62 95 ILE A O 1
ATOM 761 N N . VAL A 1 96 ? -2.028 -4.553 -1.825 1.00 98.31 96 VAL A N 1
ATOM 762 C CA . VAL A 1 96 ? -1.744 -3.825 -0.575 1.00 98.31 96 VAL A CA 1
ATOM 763 C C . VAL A 1 96 ? -2.571 -2.542 -0.440 1.00 98.31 96 VAL A C 1
ATOM 765 O O . VAL A 1 96 ? -3.105 -2.004 -1.412 1.00 98.31 96 VAL A O 1
ATOM 768 N N . GLY A 1 97 ? -2.600 -1.974 0.769 1.00 96.81 97 GLY A N 1
ATOM 769 C CA . GLY A 1 97 ? -3.224 -0.676 1.044 1.00 96.81 97 GLY A CA 1
ATOM 770 C C . GLY A 1 97 ? -4.752 -0.713 0.961 1.00 96.81 97 GLY A C 1
ATOM 771 O O . GLY A 1 97 ? -5.358 -1.715 1.319 1.00 96.81 97 GLY A O 1
ATOM 772 N N . SER A 1 98 ? -5.368 0.375 0.483 1.00 96.50 98 SER A N 1
ATOM 773 C CA . SER A 1 98 ? -6.833 0.523 0.445 1.00 96.50 98 SER A CA 1
ATOM 774 C C . SER A 1 98 ? -7.522 -0.554 -0.383 1.00 96.50 98 SER A C 1
ATOM 776 O O . SER A 1 98 ? -8.625 -0.962 -0.057 1.00 96.50 98 SER A O 1
ATOM 778 N N . TYR A 1 99 ? -6.873 -1.038 -1.445 1.00 97.62 99 TYR A N 1
ATOM 779 C CA . TYR A 1 99 ? -7.456 -2.101 -2.255 1.00 97.62 99 TYR A CA 1
ATOM 780 C C . TYR A 1 99 ? -7.465 -3.441 -1.519 1.00 97.62 99 TYR A C 1
ATOM 782 O O . TYR A 1 99 ? -8.482 -4.118 -1.516 1.00 97.62 99 TYR A O 1
ATOM 790 N N . ALA A 1 100 ? -6.384 -3.775 -0.806 1.00 98.19 100 ALA A N 1
ATOM 791 C CA . ALA A 1 100 ? -6.380 -4.948 0.065 1.00 98.19 100 ALA A CA 1
ATOM 792 C C . ALA A 1 100 ? -7.447 -4.836 1.161 1.00 98.19 100 ALA A C 1
ATOM 794 O O . ALA A 1 100 ? -8.148 -5.804 1.409 1.00 98.19 100 ALA A O 1
ATOM 795 N N . ALA A 1 101 ? -7.599 -3.658 1.779 1.00 97.94 101 ALA A N 1
ATOM 796 C CA . ALA A 1 101 ? -8.636 -3.430 2.786 1.00 97.94 101 ALA A CA 1
ATOM 797 C C . ALA A 1 101 ? -10.041 -3.657 2.212 1.00 97.94 101 ALA A C 1
ATOM 799 O O . ALA A 1 101 ? -10.822 -4.407 2.795 1.00 97.94 101 ALA A O 1
ATOM 800 N N . PHE A 1 102 ? -10.317 -3.091 1.033 1.00 97.75 102 PHE A N 1
ATOM 801 C CA . PHE A 1 102 ? -11.587 -3.268 0.336 1.00 97.75 102 PHE A CA 1
ATOM 802 C C . PHE A 1 102 ? -11.906 -4.737 0.051 1.00 97.75 102 PHE A C 1
ATOM 804 O O . PHE A 1 102 ? -13.030 -5.145 0.307 1.00 97.75 102 PHE A O 1
ATOM 811 N N . LEU A 1 103 ? -10.929 -5.537 -0.388 1.00 97.62 103 LEU A N 1
ATOM 812 C CA . LEU A 1 103 ? -11.131 -6.972 -0.630 1.00 97.62 103 LEU A CA 1
ATOM 813 C C . LEU A 1 103 ? -11.508 -7.767 0.634 1.00 97.62 103 LEU A C 1
ATOM 815 O O . LEU A 1 103 ? -12.021 -8.871 0.516 1.00 97.62 103 LEU A O 1
ATOM 819 N N . TYR A 1 104 ? -11.254 -7.238 1.834 1.00 97.88 104 TYR A N 1
ATOM 820 C CA . TYR A 1 104 ? -11.679 -7.871 3.085 1.00 97.88 104 TYR A CA 1
ATOM 821 C C . TYR A 1 104 ? -13.012 -7.340 3.609 1.00 97.88 104 TYR A C 1
ATOM 823 O O . TYR A 1 104 ? -13.811 -8.117 4.119 1.00 97.88 104 TYR A O 1
ATOM 831 N N . HIS A 1 105 ? -13.215 -6.019 3.591 1.00 95.62 105 HIS A N 1
ATOM 832 C CA . HIS A 1 105 ? -14.368 -5.406 4.258 1.00 95.62 105 HIS A CA 1
ATOM 833 C C . HIS A 1 105 ? -15.513 -5.038 3.312 1.00 95.62 105 HIS A C 1
ATOM 835 O O . HIS A 1 105 ? -16.603 -4.761 3.796 1.00 95.62 105 HIS A O 1
ATOM 841 N N . GLU A 1 106 ? -15.259 -4.908 2.003 1.00 95.94 106 GLU A N 1
ATOM 842 C CA . GLU A 1 106 ? -16.193 -4.504 0.925 1.00 95.94 106 GLU A CA 1
ATOM 843 C C . GLU A 1 106 ? -16.972 -3.184 1.141 1.00 95.94 106 GLU A C 1
ATOM 845 O O . GLU A 1 106 ? -17.715 -2.724 0.284 1.00 95.94 106 GLU A O 1
ATOM 850 N N . TYR A 1 107 ? -16.749 -2.520 2.273 1.00 94.31 107 TYR A N 1
ATOM 851 C CA . TYR A 1 107 ? -17.441 -1.326 2.734 1.00 94.31 107 TYR A CA 1
ATOM 852 C C . TYR A 1 107 ? -17.160 -0.050 1.924 1.00 94.31 107 TYR A C 1
ATOM 854 O O . TYR A 1 107 ? -18.080 0.615 1.450 1.00 94.31 107 TYR A O 1
ATOM 862 N N . GLN A 1 108 ? -15.886 0.327 1.774 1.00 91.81 108 GLN A N 1
ATOM 863 C CA . GLN A 1 108 ? -15.487 1.555 1.085 1.00 91.81 108 GLN A CA 1
ATOM 864 C C . GLN A 1 108 ? -14.613 1.251 -0.126 1.00 91.81 108 GLN A C 1
ATOM 866 O O . GLN A 1 108 ? -13.560 0.630 -0.001 1.00 91.81 108 GLN A O 1
ATOM 871 N N . PHE A 1 109 ? -15.005 1.777 -1.289 1.00 94.00 109 PHE A N 1
ATOM 872 C CA . PHE A 1 109 ? -14.204 1.660 -2.502 1.00 94.00 109 PHE A CA 1
ATOM 873 C C . PHE A 1 109 ? -12.803 2.267 -2.329 1.00 94.00 109 PHE A C 1
ATOM 875 O O . PHE A 1 109 ? -12.657 3.375 -1.793 1.00 94.00 109 PHE A O 1
ATOM 882 N N . PRO A 1 110 ? -11.760 1.587 -2.831 1.00 93.06 110 PRO A N 1
ATOM 883 C CA . PRO A 1 110 ? -10.393 2.025 -2.641 1.00 93.06 110 PRO A CA 1
ATOM 884 C C . PRO A 1 110 ? -10.114 3.294 -3.443 1.00 93.06 110 PRO A C 1
ATOM 886 O O . PRO A 1 110 ? -10.396 3.389 -4.634 1.00 93.06 110 PRO A O 1
ATOM 889 N N . SER A 1 111 ? -9.441 4.259 -2.816 1.00 86.31 111 SER A N 1
ATOM 890 C CA . SER A 1 111 ? -8.984 5.461 -3.531 1.00 86.31 111 SER A CA 1
ATOM 891 C C . SER A 1 111 ? -7.941 5.156 -4.615 1.00 86.31 111 SER A C 1
ATOM 893 O O . SER A 1 111 ? -7.778 5.935 -5.555 1.00 86.31 111 SER A O 1
ATOM 895 N N . ARG A 1 112 ? -7.174 4.067 -4.451 1.00 91.62 112 ARG A N 1
ATOM 896 C CA . ARG A 1 112 ? -6.125 3.623 -5.377 1.00 91.62 112 ARG A CA 1
ATOM 897 C C . ARG A 1 112 ? -5.950 2.109 -5.322 1.00 91.62 112 ARG A C 1
ATOM 899 O O . ARG A 1 112 ? -5.872 1.537 -4.234 1.00 91.62 112 ARG A O 1
ATOM 906 N N . HIS A 1 113 ? -5.735 1.515 -6.488 1.00 95.94 113 HIS A N 1
ATOM 907 C CA . HIS A 1 113 ? -5.238 0.152 -6.630 1.00 95.94 113 HIS A CA 1
ATOM 908 C C . HIS A 1 113 ? -3.709 0.162 -6.561 1.00 95.94 113 HIS A C 1
ATOM 910 O O . HIS A 1 113 ? -3.041 0.922 -7.272 1.00 95.94 113 HIS A O 1
ATOM 916 N N . ARG A 1 114 ? -3.138 -0.636 -5.657 1.00 97.25 114 ARG A N 1
ATOM 917 C CA . ARG A 1 114 ? -1.689 -0.756 -5.480 1.00 97.25 114 ARG A CA 1
ATOM 918 C C . ARG A 1 114 ? -1.319 -2.216 -5.298 1.00 97.25 114 ARG A C 1
ATOM 920 O O . ARG A 1 114 ? -1.917 -2.900 -4.471 1.00 97.25 114 ARG A O 1
ATOM 927 N N . ILE A 1 115 ? -0.275 -2.633 -6.004 1.00 98.19 115 ILE A N 1
ATOM 928 C CA . ILE A 1 115 ? 0.371 -3.926 -5.793 1.00 98.19 115 ILE A CA 1
ATOM 929 C C . ILE A 1 115 ? 1.851 -3.730 -5.493 1.00 98.19 115 ILE A C 1
ATOM 931 O O . ILE A 1 115 ? 2.485 -2.789 -5.981 1.00 98.19 115 ILE A O 1
ATOM 935 N N . LYS A 1 116 ? 2.391 -4.623 -4.672 1.00 98.06 116 LYS A N 1
ATOM 936 C CA . LYS A 1 116 ? 3.823 -4.857 -4.557 1.00 98.06 116 LYS A CA 1
ATOM 937 C C . LYS A 1 116 ? 4.223 -5.981 -5.499 1.00 98.06 116 LYS A C 1
ATOM 939 O O . LYS A 1 116 ? 3.495 -6.959 -5.616 1.00 98.06 116 LYS A O 1
ATOM 944 N N . VAL A 1 117 ? 5.368 -5.838 -6.148 1.00 97.00 117 VAL A N 1
ATOM 945 C CA . VAL A 1 117 ? 5.909 -6.822 -7.096 1.00 97.00 117 VAL A CA 1
ATOM 946 C C . VAL A 1 117 ? 7.409 -6.973 -6.881 1.00 97.00 117 VAL A C 1
ATOM 948 O O . VAL A 1 117 ? 8.039 -6.098 -6.266 1.00 97.00 117 VAL A O 1
ATOM 951 N N . LYS A 1 118 ? 7.990 -8.076 -7.359 1.00 94.31 118 LYS A N 1
ATOM 952 C CA . LYS A 1 118 ? 9.447 -8.214 -7.393 1.00 94.31 118 LYS A CA 1
ATOM 953 C C . LYS A 1 118 ? 10.046 -7.152 -8.308 1.00 94.31 118 LYS A C 1
ATOM 955 O O . LYS A 1 118 ? 9.394 -6.621 -9.208 1.00 94.31 118 LYS A O 1
ATOM 960 N N . ARG A 1 119 ? 11.296 -6.791 -8.039 1.00 91.19 119 ARG A N 1
ATOM 961 C CA . ARG A 1 119 ? 11.952 -5.678 -8.728 1.00 91.19 119 ARG A CA 1
ATOM 962 C C . ARG A 1 119 ? 12.203 -5.994 -10.201 1.00 91.19 119 ARG A C 1
ATOM 964 O O . ARG A 1 119 ? 12.053 -5.116 -11.045 1.00 91.19 119 ARG A O 1
ATOM 971 N N . GLU A 1 120 ? 12.581 -7.233 -10.473 1.00 89.38 120 GLU A N 1
ATOM 972 C CA . GLU A 1 120 ? 12.699 -7.824 -11.799 1.00 89.38 120 GLU A CA 1
ATOM 973 C C . GLU A 1 120 ? 11.370 -7.704 -12.563 1.00 89.38 120 GLU A C 1
ATOM 975 O O . GLU A 1 120 ? 11.322 -7.029 -13.585 1.00 89.38 120 GLU A O 1
ATOM 980 N N . ASP A 1 121 ? 10.257 -8.141 -11.972 1.00 93.44 121 ASP A N 1
ATOM 981 C CA . ASP A 1 121 ? 8.945 -8.178 -12.633 1.00 93.44 121 ASP A CA 1
ATOM 982 C C . ASP A 1 121 ? 8.279 -6.801 -12.823 1.00 93.44 121 ASP A C 1
ATOM 984 O O . ASP A 1 121 ? 7.170 -6.703 -13.353 1.00 93.44 121 ASP A O 1
ATOM 988 N N . TYR A 1 122 ? 8.911 -5.697 -12.410 1.00 93.56 122 TYR A N 1
ATOM 989 C CA . TYR A 1 122 ? 8.302 -4.366 -12.506 1.00 93.56 122 TYR A CA 1
ATOM 990 C C . TYR A 1 122 ? 7.849 -4.023 -13.931 1.00 93.56 122 TYR A C 1
ATOM 992 O O . TYR A 1 122 ? 6.763 -3.469 -14.115 1.00 93.56 122 TYR A O 1
ATOM 1000 N N . GLY A 1 123 ? 8.676 -4.339 -14.935 1.00 93.06 123 GLY A N 1
ATOM 1001 C CA . GLY A 1 123 ? 8.390 -4.024 -16.336 1.00 93.06 123 GLY A CA 1
ATOM 1002 C C . GLY A 1 123 ? 7.116 -4.705 -16.840 1.00 93.06 123 GLY A C 1
ATOM 1003 O O . GLY A 1 123 ? 6.327 -4.072 -17.546 1.00 93.06 123 GLY A O 1
ATOM 1004 N N . LEU A 1 124 ? 6.892 -5.952 -16.418 1.00 95.25 124 LEU A N 1
ATOM 1005 C CA . LEU A 1 124 ? 5.684 -6.725 -16.698 1.00 95.25 124 LEU A CA 1
ATOM 1006 C C . LEU A 1 124 ? 4.457 -6.024 -16.116 1.00 95.25 124 LEU A C 1
ATOM 1008 O O . LEU A 1 124 ? 3.552 -5.622 -16.850 1.00 95.25 124 LEU A O 1
ATOM 1012 N N . TRP A 1 125 ? 4.460 -5.811 -14.803 1.00 96.69 125 TRP A N 1
ATOM 1013 C CA . TRP A 1 125 ? 3.297 -5.297 -14.086 1.00 96.69 125 TRP A CA 1
ATOM 1014 C C . TRP A 1 125 ? 2.940 -3.860 -14.456 1.00 96.69 125 TRP A C 1
ATOM 1016 O O . TRP A 1 125 ? 1.760 -3.536 -14.574 1.00 96.69 125 TRP A O 1
ATOM 1026 N N . TYR A 1 126 ? 3.944 -3.011 -14.693 1.00 95.56 126 TYR A N 1
ATOM 1027 C CA . TYR A 1 126 ? 3.734 -1.629 -15.127 1.00 95.56 126 TYR A CA 1
ATOM 1028 C C . TYR A 1 126 ? 3.013 -1.542 -16.474 1.00 95.56 126 TYR A C 1
ATOM 1030 O O . TYR A 1 126 ? 2.238 -0.617 -16.702 1.00 95.56 126 TYR A O 1
ATOM 1038 N N . ASN A 1 127 ? 3.289 -2.476 -17.388 1.00 94.81 127 ASN A N 1
ATOM 1039 C CA . ASN A 1 127 ? 2.664 -2.463 -18.707 1.00 94.81 127 ASN A CA 1
ATOM 1040 C C . ASN A 1 127 ? 1.333 -3.208 -18.744 1.00 94.81 127 ASN A C 1
ATOM 1042 O O . ASN A 1 127 ? 0.511 -2.863 -19.589 1.00 94.81 127 ASN A O 1
ATOM 1046 N N . LEU A 1 128 ? 1.124 -4.178 -17.852 1.00 96.12 128 LEU A N 1
ATOM 1047 C CA . LEU A 1 128 ? -0.094 -4.982 -17.792 1.00 96.12 128 LEU A CA 1
ATOM 1048 C C . LEU A 1 128 ? -1.267 -4.251 -17.115 1.00 96.12 128 LEU A C 1
ATOM 1050 O O . LEU A 1 128 ? -2.411 -4.392 -17.555 1.00 96.12 128 LEU A O 1
ATOM 1054 N N . LEU A 1 129 ? -0.999 -3.482 -16.053 1.00 95.81 129 LEU A N 1
ATOM 1055 C CA . LEU A 1 129 ? -2.025 -2.915 -15.170 1.00 95.81 129 LEU A CA 1
ATOM 1056 C C . LEU A 1 129 ? -1.918 -1.394 -15.047 1.00 95.81 129 LEU A C 1
ATOM 1058 O O . LEU A 1 129 ? -0.827 -0.845 -14.933 1.00 95.81 129 LEU A O 1
ATOM 1062 N N . ASP A 1 130 ? -3.064 -0.723 -14.919 1.00 93.31 130 ASP A N 1
ATOM 1063 C CA . ASP A 1 130 ? -3.138 0.698 -14.536 1.00 93.31 130 ASP A CA 1
ATOM 1064 C C . ASP A 1 130 ? -3.151 0.870 -13.004 1.00 93.31 130 ASP A C 1
ATOM 1066 O O . ASP A 1 130 ? -3.978 1.557 -12.404 1.00 93.31 130 ASP A O 1
ATOM 1070 N N . PHE A 1 131 ? -2.273 0.130 -12.330 1.00 95.62 131 PHE A N 1
ATOM 1071 C CA . PHE A 1 131 ? -2.155 0.125 -10.876 1.00 95.62 131 PHE A CA 1
ATOM 1072 C C . PHE A 1 131 ? -0.926 0.916 -10.446 1.00 95.62 131 PHE A C 1
ATOM 1074 O O . PHE A 1 131 ? 0.059 1.060 -11.172 1.00 95.62 131 PHE A O 1
ATOM 1081 N N . LYS A 1 132 ? -0.919 1.374 -9.191 1.00 95.62 132 LYS A N 1
ATOM 1082 C CA . LYS A 1 132 ? 0.328 1.834 -8.584 1.00 95.62 132 LYS A CA 1
ATOM 1083 C C . LYS A 1 132 ? 1.215 0.624 -8.280 1.00 95.62 132 LYS A C 1
ATOM 1085 O O . LYS A 1 132 ? 0.945 -0.115 -7.336 1.00 95.62 132 LYS A O 1
ATOM 1090 N N . ILE A 1 133 ? 2.299 0.477 -9.034 1.00 96.12 133 ILE A N 1
ATOM 1091 C CA . ILE A 1 133 ? 3.262 -0.617 -8.863 1.00 96.12 133 ILE A CA 1
ATOM 1092 C C . ILE A 1 133 ? 4.369 -0.216 -7.881 1.00 96.12 133 ILE A C 1
ATOM 1094 O O . ILE A 1 133 ? 4.998 0.834 -8.031 1.00 96.12 133 ILE A O 1
ATOM 1098 N N . ASP A 1 134 ? 4.608 -1.053 -6.875 1.00 95.00 134 ASP A N 1
ATOM 1099 C CA . ASP A 1 134 ? 5.676 -0.903 -5.887 1.00 95.00 134 ASP A CA 1
ATOM 1100 C C . ASP A 1 134 ? 6.684 -2.069 -5.992 1.00 95.00 134 ASP A C 1
ATOM 1102 O O . ASP A 1 134 ? 6.377 -3.176 -5.551 1.00 95.00 134 ASP A O 1
ATOM 1106 N N . PRO A 1 135 ? 7.887 -1.854 -6.554 1.00 93.94 135 PRO A N 1
ATOM 1107 C CA . PRO A 1 135 ? 8.884 -2.905 -6.759 1.00 93.94 135 PRO A CA 1
ATOM 1108 C C . PRO A 1 135 ? 9.692 -3.199 -5.485 1.00 93.94 135 PRO A C 1
ATOM 1110 O O . PRO A 1 135 ? 10.921 -3.098 -5.471 1.00 93.94 135 PRO A O 1
ATOM 1113 N N . SER A 1 136 ? 8.993 -3.491 -4.391 1.00 94.00 136 SER A N 1
ATOM 1114 C CA . SER A 1 136 ? 9.573 -3.783 -3.076 1.00 94.00 136 SER A CA 1
ATOM 1115 C C . SER A 1 136 ? 9.006 -5.050 -2.436 1.00 94.00 136 SER A C 1
ATOM 1117 O O . SER A 1 136 ? 9.114 -5.203 -1.219 1.00 94.00 136 SER A O 1
ATOM 1119 N N . LEU A 1 137 ? 8.383 -5.937 -3.225 1.00 96.56 137 LEU A N 1
ATOM 1120 C CA . LEU A 1 137 ? 7.919 -7.226 -2.718 1.00 96.56 137 LEU A CA 1
ATOM 1121 C C . LEU A 1 137 ? 9.118 -8.081 -2.314 1.00 96.56 137 LEU A C 1
ATOM 1123 O O . LEU A 1 137 ? 10.028 -8.305 -3.115 1.00 96.56 137 LEU A O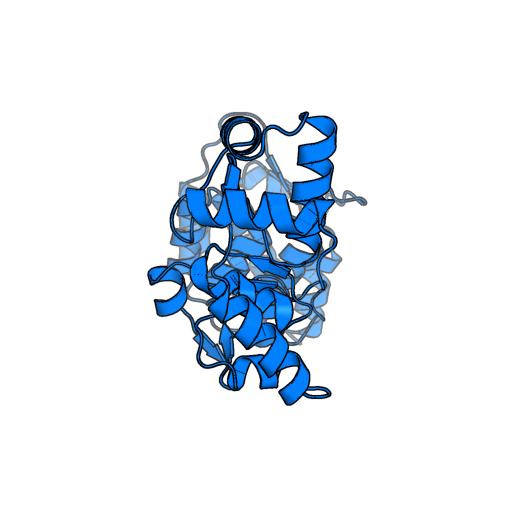 1
ATOM 1127 N N . THR A 1 138 ? 9.101 -8.576 -1.083 1.00 96.38 138 THR A N 1
ATOM 1128 C CA . THR A 1 138 ? 10.069 -9.572 -0.613 1.00 96.38 138 THR A CA 1
ATOM 1129 C C . THR A 1 138 ? 9.444 -10.966 -0.590 1.00 96.38 138 THR A C 1
ATOM 1131 O O . THR A 1 138 ? 8.223 -11.098 -0.499 1.00 96.38 138 THR A O 1
ATOM 1134 N N . GLY A 1 139 ? 10.280 -12.011 -0.621 1.00 96.88 139 GLY A N 1
ATOM 1135 C CA . GLY A 1 139 ? 9.809 -13.397 -0.495 1.00 96.88 139 GLY A CA 1
ATOM 1136 C C . GLY A 1 139 ? 8.992 -13.609 0.781 1.00 96.88 139 GLY A C 1
ATOM 1137 O O . GLY A 1 139 ? 7.876 -14.100 0.711 1.00 96.88 139 GLY A O 1
ATOM 1138 N N . GLN A 1 140 ? 9.472 -13.096 1.919 1.00 96.00 140 GLN A N 1
ATOM 1139 C CA . GLN A 1 140 ? 8.753 -13.181 3.195 1.00 96.00 140 GLN A CA 1
ATOM 1140 C C . GLN A 1 140 ? 7.377 -12.498 3.152 1.00 96.00 140 GLN A C 1
ATOM 1142 O O . GLN A 1 140 ? 6.413 -13.001 3.725 1.00 96.00 140 GLN A O 1
ATOM 1147 N N . GLU A 1 141 ? 7.271 -11.336 2.497 1.00 96.44 141 GLU A N 1
ATOM 1148 C CA . GLU A 1 141 ? 5.990 -10.640 2.348 1.00 96.44 141 GLU A CA 1
ATOM 1149 C C . GLU A 1 141 ? 5.003 -11.441 1.492 1.00 96.44 141 GLU A C 1
ATOM 1151 O O . GLU A 1 141 ? 3.812 -11.441 1.795 1.00 96.44 141 GLU A O 1
ATOM 1156 N N . TYR A 1 142 ? 5.493 -12.102 0.441 1.00 97.75 142 TYR A N 1
ATOM 1157 C CA . TYR A 1 142 ? 4.679 -12.924 -0.450 1.00 97.75 142 TYR A CA 1
ATOM 1158 C C . TYR A 1 142 ? 4.301 -14.278 0.169 1.00 97.75 142 TYR A C 1
ATOM 1160 O O . TYR A 1 142 ? 3.190 -14.767 -0.031 1.00 97.75 142 TYR A O 1
ATOM 1168 N N . GLU A 1 143 ? 5.185 -14.881 0.960 1.00 97.56 143 GLU A N 1
ATOM 1169 C CA . GLU A 1 143 ? 4.905 -16.101 1.726 1.00 97.56 143 GLU A CA 1
ATOM 1170 C C . GLU A 1 143 ? 3.817 -15.868 2.778 1.00 97.56 143 GLU A C 1
ATOM 1172 O O . GLU A 1 143 ? 2.946 -16.712 2.958 1.00 97.56 143 GLU A O 1
ATOM 1177 N N . ASN A 1 144 ? 3.808 -14.688 3.404 1.00 96.56 144 ASN A N 1
ATOM 1178 C CA . ASN A 1 144 ? 2.809 -14.302 4.404 1.00 96.56 144 ASN A CA 1
ATOM 1179 C C . ASN A 1 144 ? 1.495 -13.777 3.796 1.00 96.56 144 ASN A C 1
ATOM 1181 O O . ASN A 1 144 ? 0.676 -13.191 4.511 1.00 96.56 144 ASN A O 1
ATOM 1185 N N . ARG A 1 145 ? 1.297 -13.903 2.479 1.00 97.94 145 ARG A N 1
ATOM 1186 C CA . ARG A 1 145 ? 0.064 -13.460 1.819 1.00 97.94 145 ARG A CA 1
ATOM 1187 C C . ARG A 1 145 ? -1.135 -14.290 2.273 1.00 97.94 145 ARG A C 1
ATOM 1189 O O . ARG A 1 145 ? -1.000 -15.441 2.683 1.00 97.94 145 ARG A O 1
ATOM 1196 N N . ARG A 1 146 ? -2.325 -13.730 2.093 1.00 98.00 146 ARG A N 1
ATOM 1197 C CA . ARG A 1 146 ? -3.567 -14.499 2.026 1.00 98.00 146 ARG A CA 1
ATOM 1198 C C . ARG A 1 146 ? -4.029 -14.607 0.584 1.00 98.00 146 ARG A C 1
ATOM 1200 O O . ARG A 1 146 ? -3.762 -13.725 -0.231 1.00 98.00 146 ARG A O 1
ATOM 1207 N N . GLU A 1 147 ? -4.711 -15.701 0.293 1.00 97.62 147 GLU A N 1
ATOM 1208 C CA . GLU A 1 147 ? -5.388 -15.894 -0.979 1.00 97.62 147 GLU A CA 1
ATOM 1209 C C . GLU A 1 147 ? -6.870 -15.566 -0.798 1.00 97.62 147 GLU A C 1
ATOM 1211 O O . GLU A 1 147 ? -7.529 -16.166 0.051 1.00 97.62 147 GLU A O 1
ATOM 1216 N N . LEU A 1 148 ? -7.368 -14.592 -1.560 1.00 97.25 148 LEU A N 1
ATOM 1217 C CA . LEU A 1 148 ? -8.782 -14.208 -1.601 1.00 97.25 148 LEU A CA 1
ATOM 1218 C C . LEU A 1 148 ? -9.245 -14.276 -3.052 1.00 97.25 148 LEU A C 1
ATOM 1220 O O . LEU A 1 148 ? -8.714 -13.549 -3.887 1.00 97.25 148 LEU A O 1
ATOM 1224 N N . ASP A 1 149 ? -10.180 -15.168 -3.370 1.00 95.56 149 ASP A N 1
ATOM 1225 C CA . ASP A 1 149 ? -10.698 -15.364 -4.733 1.00 95.56 149 ASP A CA 1
ATOM 1226 C C . ASP A 1 149 ? -9.598 -15.500 -5.803 1.00 95.56 149 ASP A C 1
ATOM 1228 O O . ASP A 1 149 ? -9.659 -14.895 -6.878 1.00 95.56 149 ASP A O 1
ATOM 1232 N N . GLY A 1 150 ? -8.545 -16.263 -5.488 1.00 96.44 150 GLY A N 1
ATOM 1233 C CA . GLY A 1 150 ? -7.380 -16.471 -6.358 1.00 96.44 150 GLY A CA 1
ATOM 1234 C C . GLY A 1 150 ? -6.425 -15.274 -6.459 1.00 96.44 150 GLY A C 1
ATOM 1235 O O . GLY A 1 150 ? -5.479 -15.310 -7.244 1.00 96.44 150 GLY A O 1
ATOM 1236 N N . LEU A 1 151 ? -6.649 -14.208 -5.686 1.00 98.06 151 LEU A N 1
ATOM 1237 C CA . LEU A 1 151 ? -5.772 -13.043 -5.617 1.00 98.06 151 LEU A CA 1
ATOM 1238 C C . LEU A 1 151 ? -4.795 -13.156 -4.448 1.00 98.06 151 LEU A C 1
ATOM 1240 O O . LEU A 1 151 ? -5.156 -13.547 -3.340 1.00 98.06 151 LEU A O 1
ATOM 1244 N N . SER A 1 152 ? -3.553 -12.736 -4.681 1.00 98.38 152 SER A N 1
ATOM 1245 C CA . SER A 1 152 ? -2.528 -12.626 -3.639 1.00 98.38 152 SER A CA 1
ATOM 1246 C C . SER A 1 152 ? -2.665 -11.297 -2.889 1.00 98.38 152 SER A C 1
ATOM 1248 O O . SER A 1 152 ? -2.316 -10.241 -3.420 1.00 98.38 152 SER A O 1
ATOM 1250 N N . VAL A 1 153 ? -3.160 -11.330 -1.649 1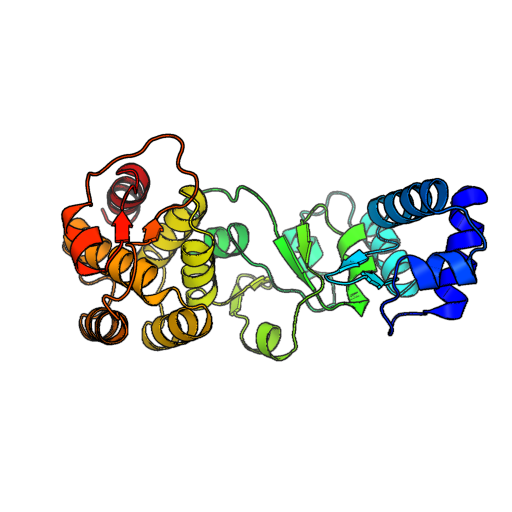.00 98.62 153 VAL A N 1
ATOM 1251 C CA . VAL A 1 153 ? -3.504 -10.140 -0.848 1.00 98.62 153 VAL A CA 1
ATOM 1252 C C . VAL A 1 153 ? -2.686 -10.092 0.440 1.00 98.62 153 VAL A C 1
ATOM 1254 O O . VAL A 1 153 ? -2.422 -11.112 1.072 1.00 98.62 153 VAL A O 1
ATOM 1257 N N . ALA A 1 154 ? -2.258 -8.899 0.857 1.00 98.56 154 ALA A N 1
ATOM 1258 C CA . ALA A 1 154 ? -1.610 -8.730 2.155 1.00 98.56 154 ALA A CA 1
ATOM 1259 C C . ALA A 1 154 ? -2.531 -9.183 3.307 1.00 98.56 154 ALA A C 1
ATOM 1261 O O . ALA A 1 154 ? -3.743 -8.964 3.236 1.00 98.56 154 ALA A O 1
ATOM 1262 N N . PRO A 1 155 ? -1.984 -9.782 4.379 1.00 98.38 155 PRO A N 1
ATOM 1263 C CA . PRO A 1 155 ? -2.786 -10.225 5.515 1.00 98.38 155 PRO A CA 1
ATOM 1264 C C . PRO A 1 155 ? -3.457 -9.029 6.216 1.00 98.38 155 PRO A C 1
ATOM 1266 O O . PRO A 1 155 ? -2.882 -7.928 6.225 1.00 98.38 155 PRO A O 1
ATOM 1269 N N . PRO A 1 156 ? -4.662 -9.206 6.787 1.00 98.38 156 PRO A N 1
ATOM 1270 C CA . PRO A 1 156 ? -5.455 -8.093 7.303 1.00 98.38 156 PRO A CA 1
ATOM 1271 C C . PRO A 1 156 ? -4.741 -7.342 8.436 1.00 98.38 156 PRO A C 1
ATOM 1273 O O . PRO A 1 156 ? -4.802 -6.115 8.494 1.00 98.38 156 PRO A O 1
ATOM 1276 N N . GLU A 1 157 ? -3.959 -8.029 9.267 1.00 98.62 157 GLU A N 1
ATOM 1277 C CA . GLU A 1 157 ? -3.159 -7.440 10.348 1.00 98.62 157 GLU A CA 1
ATOM 1278 C C . GLU A 1 157 ? -2.178 -6.392 9.803 1.00 98.62 157 GLU A C 1
ATOM 1280 O O . GLU A 1 157 ? -2.049 -5.279 10.322 1.00 98.62 157 GLU A O 1
ATOM 1285 N N . ARG A 1 158 ? -1.521 -6.717 8.686 1.00 98.25 158 ARG A N 1
ATOM 1286 C CA . ARG A 1 158 ? -0.602 -5.808 8.004 1.00 98.25 158 ARG A CA 1
ATOM 1287 C C . ARG A 1 158 ? -1.335 -4.633 7.382 1.00 98.25 158 ARG A C 1
ATOM 1289 O O . ARG A 1 158 ? -0.872 -3.499 7.520 1.00 98.25 158 ARG A O 1
ATOM 1296 N N . VAL A 1 159 ? -2.440 -4.894 6.689 1.00 98.38 159 VAL A N 1
ATOM 1297 C CA . VAL A 1 159 ? -3.250 -3.847 6.050 1.00 98.38 159 VAL A CA 1
ATOM 1298 C C . VAL A 1 159 ? -3.749 -2.853 7.102 1.00 98.38 159 VAL A C 1
ATOM 1300 O O . VAL A 1 159 ? -3.604 -1.644 6.909 1.00 98.38 159 VAL A O 1
ATOM 1303 N N . PHE A 1 160 ? -4.221 -3.355 8.245 1.00 98.56 160 PHE A N 1
ATOM 1304 C CA . PHE A 1 160 ? -4.641 -2.569 9.401 1.00 98.56 160 PHE A CA 1
ATOM 1305 C C . PHE A 1 160 ? -3.517 -1.655 9.913 1.00 98.56 160 PHE A C 1
ATOM 1307 O O . PHE A 1 160 ? -3.663 -0.431 9.957 1.00 98.56 160 PHE A O 1
ATOM 1314 N N . VAL A 1 161 ? -2.357 -2.218 10.271 1.00 98.56 161 VAL A N 1
ATOM 1315 C CA . VAL A 1 161 ? -1.264 -1.424 10.858 1.00 98.56 161 VAL A CA 1
ATOM 1316 C C . VAL A 1 161 ? -0.689 -0.429 9.843 1.00 98.56 161 VAL A C 1
ATOM 1318 O O . VAL A 1 161 ? -0.393 0.713 10.200 1.00 98.56 161 VAL A O 1
ATOM 1321 N N . GLU A 1 162 ? -0.551 -0.805 8.567 1.00 97.62 162 GLU A N 1
ATOM 1322 C CA . GLU A 1 162 ? -0.085 0.114 7.519 1.00 97.62 162 GLU A CA 1
ATOM 1323 C C . GLU A 1 162 ? -1.076 1.256 7.254 1.00 97.62 162 GLU A C 1
ATOM 1325 O O . GLU A 1 162 ? -0.648 2.399 7.045 1.00 97.62 162 GLU A O 1
ATOM 1330 N N . GLY A 1 163 ? -2.381 0.979 7.309 1.00 97.00 163 GLY A N 1
ATOM 1331 C CA . GLY A 1 163 ? -3.432 1.987 7.191 1.00 97.00 163 GLY A CA 1
ATOM 1332 C C . GLY A 1 163 ? -3.387 3.011 8.328 1.00 97.00 163 GLY A C 1
ATOM 1333 O O . GLY A 1 163 ? -3.397 4.224 8.073 1.00 97.00 163 GLY A O 1
ATOM 1334 N N . VAL A 1 164 ? -3.212 2.548 9.569 1.00 97.81 164 VAL A N 1
ATOM 1335 C CA . VAL A 1 164 ? -2.997 3.410 10.744 1.00 97.81 164 VAL A CA 1
ATOM 1336 C C . VAL A 1 164 ? -1.693 4.203 10.623 1.00 97.81 164 VAL A C 1
ATOM 1338 O O . VAL A 1 164 ? -1.688 5.417 10.833 1.00 97.81 164 VAL A O 1
ATOM 1341 N N . ALA A 1 165 ? -0.593 3.564 10.221 1.00 97.00 165 ALA A N 1
ATOM 1342 C CA . ALA A 1 165 ? 0.718 4.205 10.099 1.00 97.00 165 ALA A CA 1
ATOM 1343 C C . ALA A 1 165 ? 0.750 5.327 9.050 1.00 97.00 165 ALA A C 1
ATOM 1345 O O . ALA A 1 165 ? 1.421 6.347 9.248 1.00 97.00 165 ALA A O 1
ATOM 1346 N N . LYS A 1 166 ? 0.005 5.164 7.948 1.00 95.12 166 LYS A N 1
ATOM 1347 C CA . LYS A 1 166 ? -0.182 6.209 6.931 1.00 95.12 166 LYS A CA 1
ATOM 1348 C C . LYS A 1 166 ? -0.864 7.446 7.523 1.00 95.12 166 LYS A C 1
ATOM 1350 O O . LYS A 1 166 ? -0.532 8.565 7.135 1.00 95.12 166 LYS A O 1
ATOM 1355 N N . GLY A 1 167 ? -1.773 7.245 8.478 1.00 93.81 167 GLY A N 1
ATOM 1356 C CA . GLY A 1 167 ? -2.349 8.304 9.300 1.00 93.81 167 GLY A CA 1
ATOM 1357 C C . GLY A 1 167 ? -3.228 9.297 8.544 1.00 93.81 167 GLY A C 1
ATOM 1358 O O . GLY A 1 167 ? -3.395 10.409 9.026 1.00 93.81 167 GLY A O 1
ATOM 1359 N N . SER A 1 168 ? -3.763 8.937 7.377 1.00 93.19 168 SER A N 1
ATOM 1360 C CA . SER A 1 168 ? -4.824 9.706 6.708 1.00 93.19 168 SER A CA 1
ATOM 1361 C C . SER A 1 168 ? -6.199 9.247 7.191 1.00 93.19 168 SER A C 1
ATOM 1363 O O . SER A 1 168 ? -6.340 8.089 7.569 1.00 93.19 168 SER A O 1
ATOM 1365 N N . ALA A 1 169 ? -7.214 10.115 7.144 1.00 92.56 169 ALA A N 1
ATOM 1366 C CA . ALA A 1 169 ? -8.574 9.747 7.550 1.00 92.56 169 ALA A CA 1
ATOM 1367 C C . ALA A 1 169 ? -9.088 8.516 6.781 1.00 92.56 169 ALA A C 1
ATOM 1369 O O . ALA A 1 169 ? -9.505 7.554 7.415 1.00 92.56 169 ALA A O 1
ATOM 1370 N N . ASP A 1 170 ? -8.929 8.496 5.452 1.00 93.12 170 ASP A N 1
ATOM 1371 C CA . ASP A 1 170 ? -9.346 7.370 4.601 1.00 93.12 170 ASP A CA 1
ATOM 1372 C C . ASP A 1 170 ? -8.645 6.058 4.978 1.00 93.12 170 ASP A C 1
ATOM 1374 O O . ASP A 1 170 ? -9.272 5.017 5.092 1.00 93.12 170 ASP A O 1
ATOM 1378 N N . SER A 1 171 ? -7.335 6.096 5.246 1.00 95.25 171 SER A N 1
ATOM 1379 C CA . SER A 1 171 ? -6.602 4.873 5.597 1.00 95.25 171 SER A CA 1
ATOM 1380 C C . SER A 1 171 ? -6.921 4.360 6.999 1.00 95.25 171 SER A C 1
ATOM 1382 O O . SER A 1 171 ? -6.816 3.162 7.257 1.00 95.25 171 SER A O 1
ATOM 1384 N N . ILE A 1 172 ? -7.289 5.254 7.919 1.00 96.25 172 ILE A N 1
ATOM 1385 C CA . ILE A 1 172 ? -7.780 4.864 9.243 1.00 96.25 172 ILE A CA 1
ATOM 1386 C C . ILE A 1 172 ? -9.197 4.300 9.122 1.00 96.25 172 ILE A C 1
ATOM 1388 O O . ILE A 1 172 ? -9.495 3.326 9.800 1.00 96.25 172 ILE A O 1
ATOM 1392 N N . LEU A 1 173 ? -10.034 4.861 8.248 1.00 96.12 173 LEU A N 1
ATOM 1393 C CA . LEU A 1 173 ? -11.375 4.361 7.947 1.00 96.12 173 LEU A CA 1
ATOM 1394 C C . LEU A 1 173 ? -11.329 2.939 7.366 1.00 96.12 173 LEU A C 1
ATOM 1396 O O . LEU A 1 173 ? -12.030 2.068 7.875 1.00 96.12 173 LEU A O 1
ATOM 1400 N N . ASP A 1 174 ? -10.429 2.672 6.415 1.00 97.19 174 ASP A N 1
ATOM 1401 C CA . ASP A 1 174 ? -10.142 1.315 5.917 1.00 97.19 174 ASP A CA 1
ATOM 1402 C C . ASP A 1 174 ? -9.737 0.374 7.069 1.00 97.19 174 ASP A C 1
ATOM 1404 O O . ASP A 1 174 ? -10.245 -0.737 7.199 1.00 97.19 174 ASP A O 1
ATOM 1408 N N . SER A 1 175 ? -8.845 0.836 7.956 1.00 98.06 175 SER A N 1
ATOM 1409 C CA . SER A 1 175 ? -8.359 0.037 9.094 1.00 98.06 175 SER A CA 1
ATOM 1410 C C . SER A 1 175 ? -9.473 -0.267 10.097 1.00 98.06 175 SER A C 1
ATOM 1412 O O . SER A 1 175 ? -9.581 -1.383 10.596 1.00 98.06 175 SER A O 1
ATOM 1414 N N . VAL A 1 176 ? -10.321 0.716 10.399 1.00 98.12 176 VAL A N 1
ATOM 1415 C CA . VAL A 1 176 ? -11.491 0.527 11.261 1.00 98.12 176 VAL A CA 1
ATOM 1416 C C . VAL A 1 176 ? -12.437 -0.483 10.635 1.00 98.12 176 VAL A C 1
ATOM 1418 O O . VAL A 1 176 ? -12.790 -1.451 11.296 1.00 98.12 176 VAL A O 1
ATOM 1421 N N . SER A 1 177 ? -12.796 -0.297 9.367 1.00 98.00 177 SER A N 1
ATOM 1422 C CA . SER A 1 177 ? -13.721 -1.185 8.655 1.00 98.00 177 SER A CA 1
ATOM 1423 C C . SER A 1 177 ? -13.200 -2.622 8.636 1.00 98.00 177 SER A C 1
ATOM 1425 O O . SER A 1 177 ? -13.950 -3.555 8.909 1.00 98.00 177 SER A O 1
ATOM 1427 N N . LEU A 1 178 ? -11.892 -2.800 8.433 1.00 97.50 178 LEU A N 1
ATOM 1428 C CA . LEU A 1 178 ? -11.233 -4.099 8.506 1.00 97.50 178 LEU A CA 1
ATOM 1429 C C . LEU A 1 178 ? -11.364 -4.740 9.894 1.00 97.50 178 LEU A C 1
ATOM 1431 O O . LEU A 1 178 ? -11.809 -5.877 10.002 1.00 97.50 178 LEU A O 1
ATOM 1435 N N . ALA A 1 179 ? -11.056 -3.994 10.959 1.00 97.88 179 ALA A N 1
ATOM 1436 C CA . ALA A 1 179 ? -11.180 -4.479 12.336 1.00 97.88 179 ALA A CA 1
ATOM 1437 C C . ALA A 1 179 ? -12.609 -4.864 12.740 1.00 97.88 179 ALA A C 1
ATOM 1439 O O . ALA A 1 179 ? -12.780 -5.612 13.699 1.00 97.88 179 ALA A O 1
ATOM 1440 N N . LEU A 1 180 ? -13.621 -4.338 12.050 1.00 97.44 180 LEU A N 1
ATOM 1441 C CA . LEU A 1 180 ? -15.023 -4.672 12.290 1.00 97.44 180 LEU A CA 1
ATOM 1442 C C . LEU A 1 180 ? -15.525 -5.841 11.430 1.00 97.44 180 LEU A C 1
ATOM 1444 O O . LEU A 1 180 ? -16.522 -6.451 11.799 1.00 97.44 180 LEU A O 1
ATOM 1448 N N . SER A 1 181 ? -14.863 -6.144 10.308 1.00 96.69 181 SER A N 1
ATOM 1449 C CA . SER A 1 181 ? -15.405 -7.050 9.279 1.00 96.69 181 SER A CA 1
ATOM 1450 C C . SER A 1 181 ? -14.749 -8.427 9.244 1.00 96.69 181 SER A C 1
ATOM 1452 O O . SER A 1 181 ? -15.357 -9.373 8.751 1.00 96.69 181 SER A O 1
ATOM 1454 N N . VAL A 1 182 ? -13.514 -8.561 9.734 1.00 96.56 182 VAL A N 1
ATOM 1455 C CA . VAL A 1 182 ? -12.763 -9.823 9.664 1.00 96.56 182 VAL A CA 1
ATOM 1456 C C . VAL A 1 182 ? -12.152 -10.201 11.006 1.00 96.56 182 VAL A C 1
ATOM 1458 O O . VAL A 1 182 ? -11.935 -9.352 11.869 1.00 96.56 182 VAL A O 1
ATOM 1461 N N . ASP A 1 183 ? -11.854 -11.490 11.169 1.00 96.62 183 ASP A N 1
ATOM 1462 C CA . ASP A 1 183 ? -11.070 -11.966 12.305 1.00 96.62 183 ASP A CA 1
ATOM 1463 C C . ASP A 1 183 ? -9.603 -11.551 12.133 1.00 96.62 183 ASP A C 1
ATOM 1465 O O . ASP A 1 183 ? -8.995 -11.791 11.086 1.00 96.62 183 ASP A O 1
ATOM 1469 N N . ILE A 1 184 ? -9.060 -10.889 13.153 1.00 97.38 184 ILE A N 1
ATOM 1470 C CA . ILE A 1 184 ? -7.716 -10.309 13.150 1.00 97.38 184 ILE A CA 1
ATOM 1471 C C . ILE A 1 184 ? -6.877 -11.013 14.210 1.00 97.38 184 ILE A C 1
ATOM 1473 O O . ILE A 1 184 ? -7.248 -11.048 15.387 1.00 97.38 184 ILE A O 1
ATOM 1477 N N . ASP A 1 185 ? -5.693 -11.482 13.816 1.00 98.19 185 ASP A N 1
ATOM 1478 C CA . ASP A 1 185 ? -4.670 -11.900 14.769 1.00 98.19 185 ASP A CA 1
ATOM 1479 C C . ASP A 1 185 ? -4.071 -10.670 15.469 1.00 98.19 185 ASP A C 1
ATOM 1481 O O . ASP A 1 185 ? -3.167 -9.978 14.988 1.00 98.19 185 ASP A O 1
ATOM 1485 N N . TRP A 1 186 ? -4.616 -10.378 16.646 1.00 98.06 186 TRP A N 1
ATOM 1486 C CA . TRP A 1 186 ? -4.218 -9.223 17.434 1.00 98.06 186 TRP A CA 1
ATOM 1487 C C . TRP A 1 186 ? -2.796 -9.314 17.998 1.00 98.06 186 TRP A C 1
ATOM 1489 O O . TRP A 1 186 ? -2.221 -8.263 18.284 1.00 98.06 186 TRP A O 1
ATOM 1499 N N . ASP A 1 187 ? -2.227 -10.511 18.171 1.00 98.19 187 ASP A N 1
ATOM 1500 C CA . ASP A 1 187 ? -0.838 -10.651 18.625 1.00 98.19 187 ASP A CA 1
ATOM 1501 C C . ASP A 1 187 ? 0.123 -10.254 17.475 1.00 98.19 187 ASP A C 1
ATOM 1503 O O . ASP A 1 187 ? 1.093 -9.522 17.702 1.00 98.19 187 ASP A O 1
ATOM 1507 N N . GLU A 1 188 ? -0.192 -10.598 16.218 1.00 98.06 188 GLU A N 1
ATOM 1508 C CA . GLU A 1 188 ? 0.579 -10.124 15.053 1.00 98.06 188 GLU A CA 1
ATOM 1509 C C . GLU A 1 188 ? 0.396 -8.611 14.811 1.00 98.06 188 GLU A C 1
ATOM 1511 O O . GLU A 1 188 ? 1.363 -7.919 14.482 1.00 98.06 188 GLU A O 1
ATOM 1516 N N . VAL A 1 189 ? -0.794 -8.043 15.060 1.00 98.56 189 VAL A N 1
ATOM 1517 C CA . VAL A 1 189 ? -0.997 -6.576 15.034 1.00 98.56 189 VAL A CA 1
ATOM 1518 C C . VAL A 1 189 ? -0.066 -5.863 16.014 1.00 98.56 189 VAL A C 1
ATOM 1520 O O . VAL A 1 189 ? 0.498 -4.822 15.669 1.00 98.56 189 VAL A O 1
ATOM 1523 N N . VAL A 1 190 ? 0.115 -6.406 17.223 1.00 98.44 190 VAL A N 1
ATOM 1524 C CA . VAL A 1 190 ? 1.042 -5.846 18.218 1.00 98.44 190 VAL A CA 1
ATOM 1525 C C . VAL A 1 190 ? 2.470 -5.863 17.687 1.00 98.44 190 VAL A C 1
ATOM 1527 O O . VAL A 1 190 ? 3.138 -4.830 17.718 1.00 98.44 190 VAL A O 1
ATOM 1530 N N . LYS A 1 191 ? 2.926 -6.999 17.152 1.00 97.69 191 LYS A N 1
ATOM 1531 C CA . LYS A 1 191 ? 4.270 -7.136 16.576 1.00 97.69 191 LYS A CA 1
ATOM 1532 C C . LYS A 1 191 ? 4.510 -6.163 15.418 1.00 97.69 191 LYS A C 1
ATOM 1534 O O . LYS A 1 191 ? 5.540 -5.492 15.385 1.00 97.69 191 LYS A O 1
ATOM 1539 N N . LEU A 1 192 ? 3.555 -6.028 14.502 1.00 97.88 192 LEU A N 1
ATOM 1540 C CA . LEU A 1 192 ? 3.670 -5.121 13.358 1.00 97.88 192 LEU A CA 1
ATOM 1541 C C . LEU A 1 192 ? 3.617 -3.644 13.772 1.00 97.88 192 LEU A C 1
ATOM 1543 O O . LEU A 1 192 ? 4.304 -2.814 13.167 1.00 97.88 192 LEU A O 1
ATOM 1547 N N . ALA A 1 193 ? 2.814 -3.297 14.784 1.00 98.00 193 ALA A N 1
ATOM 1548 C CA . ALA A 1 193 ? 2.797 -1.953 15.360 1.00 98.00 193 ALA A CA 1
ATOM 1549 C C . ALA A 1 193 ? 4.177 -1.613 15.948 1.00 98.00 193 ALA A C 1
ATOM 1551 O O . ALA A 1 193 ? 4.747 -0.604 15.514 1.00 98.00 193 ALA A O 1
ATOM 1552 N N . MET A 1 194 ? 4.706 -2.548 16.759 1.00 96.50 194 MET A N 1
ATOM 1553 C CA . MET A 1 194 ? 6.107 -2.828 17.113 1.00 96.50 194 MET A CA 1
ATOM 1554 C C . MET A 1 194 ? 7.137 -2.248 16.157 1.00 96.50 194 MET A C 1
ATOM 1556 O O . MET A 1 194 ? 7.817 -1.238 16.360 1.00 96.50 194 MET A O 1
ATOM 1560 N N . GLU A 1 195 ? 7.245 -2.991 15.064 1.00 96.00 195 GLU A N 1
ATOM 1561 C CA . GLU A 1 195 ? 8.230 -2.822 14.010 1.00 96.00 195 GLU A CA 1
ATOM 1562 C C . GLU A 1 195 ? 8.077 -1.482 13.285 1.00 96.00 195 GLU A C 1
ATOM 1564 O O . GLU A 1 195 ? 9.068 -0.891 12.849 1.00 96.00 195 GLU A O 1
ATOM 1569 N N . LYS A 1 196 ? 6.846 -0.968 13.168 1.00 96.00 196 LYS A N 1
ATOM 1570 C CA . LYS A 1 196 ? 6.559 0.306 12.492 1.00 96.00 196 LYS A CA 1
ATOM 1571 C C . LYS A 1 196 ? 6.592 1.518 13.427 1.00 96.00 196 LYS A C 1
ATOM 1573 O O . LYS A 1 196 ? 6.511 2.648 12.936 1.00 96.00 196 LYS A O 1
ATOM 1578 N N . GLY A 1 197 ? 6.716 1.324 14.741 1.00 95.62 197 GLY A N 1
ATOM 1579 C CA . GLY A 1 197 ? 6.730 2.396 15.736 1.00 95.62 197 GLY A CA 1
ATOM 1580 C C . GLY A 1 197 ? 5.416 3.181 15.793 1.00 95.62 197 GLY A C 1
ATOM 1581 O O . GLY A 1 197 ? 5.431 4.418 15.877 1.00 95.62 197 GLY A O 1
ATOM 1582 N N . VAL A 1 198 ? 4.284 2.477 15.701 1.00 96.88 198 VAL A N 1
ATOM 1583 C CA . VAL A 1 198 ? 2.923 3.057 15.695 1.00 96.88 198 VAL A CA 1
ATOM 1584 C C . VAL A 1 198 ? 2.032 2.517 16.820 1.00 96.88 198 VAL A C 1
ATOM 1586 O O . VAL A 1 198 ? 0.805 2.593 16.733 1.00 96.88 198 VAL A O 1
ATOM 1589 N N . GLU A 1 199 ? 2.636 2.022 17.910 1.00 96.62 199 GLU A N 1
ATOM 1590 C CA . GLU A 1 199 ? 1.908 1.448 19.063 1.00 96.62 199 GLU A CA 1
ATOM 1591 C C . GLU A 1 199 ? 0.825 2.381 19.600 1.00 96.62 199 GLU A C 1
ATOM 1593 O O . GLU A 1 199 ? -0.255 1.955 20.010 1.00 96.62 199 GLU A O 1
ATOM 1598 N N . ARG A 1 200 ? 1.149 3.680 19.647 1.00 96.19 200 ARG A N 1
ATOM 1599 C CA . ARG A 1 200 ? 0.309 4.698 20.280 1.00 96.19 200 ARG A CA 1
ATOM 1600 C C . ARG A 1 200 ? -0.959 4.908 19.479 1.00 96.19 200 ARG A C 1
ATOM 1602 O O . ARG A 1 200 ? -2.040 4.967 20.054 1.00 96.19 200 ARG A O 1
ATOM 1609 N N . GLU A 1 201 ? -0.810 5.036 18.168 1.00 97.25 201 GLU A N 1
ATOM 1610 C CA . GLU A 1 201 ? -1.894 5.243 17.219 1.00 97.25 201 GLU A CA 1
ATOM 1611 C C . GLU A 1 201 ? -2.807 4.026 17.159 1.00 97.25 201 GLU A C 1
ATOM 1613 O O . GLU A 1 201 ? -4.019 4.170 17.325 1.00 97.25 201 GLU A O 1
ATOM 1618 N N . VAL A 1 202 ? -2.222 2.833 17.006 1.00 98.06 202 VAL A N 1
ATOM 1619 C CA . VAL A 1 202 ? -2.968 1.570 16.977 1.00 98.06 202 VAL A CA 1
ATOM 1620 C C . VAL A 1 202 ? -3.714 1.365 18.294 1.00 98.06 202 VAL A C 1
ATOM 1622 O O . VAL A 1 202 ? -4.930 1.181 18.304 1.00 98.06 202 VAL A O 1
ATOM 1625 N N . GLY A 1 203 ? -3.021 1.475 19.427 1.00 97.62 203 GLY A N 1
ATOM 1626 C CA . GLY A 1 203 ? -3.622 1.263 20.737 1.00 97.62 203 GLY A CA 1
ATOM 1627 C C . GLY A 1 203 ? -4.707 2.288 21.081 1.00 97.62 203 GLY A C 1
ATOM 1628 O O . GLY A 1 203 ? -5.756 1.919 21.619 1.00 97.62 203 GLY A O 1
ATOM 1629 N N . ALA A 1 204 ? -4.514 3.565 20.727 1.00 97.00 204 ALA A N 1
ATOM 1630 C CA . ALA A 1 204 ? -5.542 4.593 20.884 1.00 97.00 204 ALA A CA 1
ATOM 1631 C C . ALA A 1 204 ? -6.790 4.278 20.057 1.00 97.00 204 ALA A C 1
ATOM 1633 O O . ALA A 1 204 ? -7.902 4.365 20.588 1.00 97.00 204 ALA A O 1
ATOM 1634 N N . LEU A 1 205 ? -6.605 3.880 18.795 1.00 97.75 205 LEU A N 1
ATOM 1635 C CA . LEU A 1 205 ? -7.689 3.538 17.881 1.00 97.75 205 LEU A CA 1
ATOM 1636 C C . LEU A 1 205 ? -8.500 2.342 18.390 1.00 97.75 205 LEU A C 1
ATOM 1638 O O . LEU A 1 205 ? -9.710 2.465 18.566 1.00 97.75 205 LEU A O 1
ATOM 1642 N N . LEU A 1 206 ? -7.844 1.227 18.724 1.00 97.69 206 LEU A N 1
ATOM 1643 C CA . LEU A 1 206 ? -8.509 0.025 19.249 1.00 97.69 206 LEU A CA 1
ATOM 1644 C C . LEU A 1 206 ? -9.265 0.308 20.550 1.00 97.69 206 LEU A C 1
ATOM 1646 O O . LEU A 1 206 ? -10.376 -0.178 20.772 1.00 97.69 206 LEU A O 1
ATOM 1650 N N . ARG A 1 207 ? -8.690 1.147 21.417 1.00 96.81 207 ARG A N 1
ATOM 1651 C CA . ARG A 1 207 ? -9.326 1.550 22.672 1.00 96.81 207 ARG A CA 1
ATOM 1652 C C . ARG A 1 207 ? -10.600 2.359 22.402 1.00 96.81 207 ARG A C 1
ATOM 1654 O O . ARG A 1 207 ? -11.609 2.100 23.058 1.00 96.81 207 ARG A O 1
ATOM 1661 N N . ILE A 1 208 ? -10.575 3.281 21.440 1.00 96.62 208 ILE A N 1
ATOM 1662 C CA . ILE A 1 208 ? -11.757 4.042 21.006 1.00 96.62 208 ILE A CA 1
ATOM 1663 C C . ILE A 1 208 ? -12.809 3.114 20.391 1.00 96.62 208 ILE A C 1
ATOM 1665 O O . ILE A 1 208 ? -13.974 3.207 20.779 1.00 96.62 208 ILE A O 1
ATOM 1669 N N . LEU A 1 209 ? -12.407 2.196 19.507 1.00 96.56 209 LEU A N 1
ATOM 1670 C CA . LEU A 1 209 ? -13.310 1.244 18.857 1.00 96.56 209 LEU A CA 1
ATOM 1671 C C . LEU A 1 209 ? -14.046 0.366 19.867 1.00 96.56 209 LEU A C 1
ATOM 1673 O O . LEU A 1 209 ? -15.274 0.325 19.843 1.00 96.56 209 LEU A O 1
ATOM 1677 N N . ASN A 1 210 ? -13.338 -0.241 20.824 1.00 96.56 210 ASN A N 1
ATOM 1678 C CA . ASN A 1 210 ? -13.968 -1.042 21.881 1.00 96.56 210 ASN A CA 1
ATOM 1679 C C . ASN A 1 210 ? -14.974 -0.238 22.720 1.00 96.56 210 ASN A C 1
ATOM 1681 O O . ASN A 1 210 ? -15.984 -0.764 23.182 1.00 96.56 210 ASN A O 1
ATOM 1685 N N . GLN A 1 211 ? -14.701 1.047 22.958 1.00 95.31 211 GLN A N 1
ATOM 1686 C CA . GLN A 1 211 ? -15.609 1.885 23.736 1.00 95.31 211 GLN A CA 1
ATOM 1687 C C . GLN A 1 211 ? -16.858 2.274 22.941 1.00 95.31 211 GLN A C 1
ATOM 1689 O O . GLN A 1 211 ? -17.946 2.334 23.513 1.00 95.31 211 GLN A O 1
ATOM 1694 N N . ARG A 1 212 ? -16.698 2.597 21.653 1.00 95.31 212 ARG A N 1
ATOM 1695 C CA . ARG A 1 212 ? -17.784 3.105 20.806 1.00 95.31 212 ARG A CA 1
ATOM 1696 C C . ARG A 1 212 ? -18.693 1.997 20.292 1.00 95.31 212 ARG A C 1
ATOM 1698 O O . ARG A 1 212 ? -19.902 2.173 20.348 1.00 95.31 212 ARG A O 1
ATOM 1705 N N . SER A 1 213 ? -18.132 0.851 19.920 1.00 94.19 213 SER A N 1
ATOM 1706 C CA . SER A 1 213 ? -18.898 -0.326 19.481 1.00 94.19 213 SER A CA 1
ATOM 1707 C C . SER A 1 213 ? -19.655 -1.022 20.616 1.00 94.19 213 SER A C 1
ATOM 1709 O O . SER A 1 213 ? -20.450 -1.922 20.364 1.00 94.19 213 SER A O 1
ATOM 1711 N N . LYS A 1 214 ? -19.363 -0.672 21.882 1.00 90.94 214 LYS A N 1
ATOM 1712 C CA . LYS A 1 214 ? -19.799 -1.411 23.085 1.00 90.94 214 LYS A CA 1
ATOM 1713 C C . LYS A 1 214 ? -19.453 -2.911 23.034 1.00 90.94 214 LYS A C 1
ATOM 1715 O O . LYS A 1 214 ? -19.972 -3.690 23.831 1.00 90.94 214 LYS A O 1
ATOM 1720 N N . SER A 1 215 ? -18.535 -3.286 22.147 1.00 89.81 215 SER A N 1
ATOM 1721 C CA . SER A 1 215 ? -18.111 -4.648 21.857 1.00 89.81 215 SER A CA 1
ATOM 1722 C C . SER A 1 215 ? -16.610 -4.781 22.089 1.00 89.81 215 SER A C 1
ATOM 1724 O O . SER A 1 215 ? -15.863 -3.800 22.110 1.00 89.81 215 SER A O 1
ATOM 1726 N N . ARG A 1 216 ? -16.141 -6.009 22.310 1.00 91.50 216 ARG A N 1
ATOM 1727 C CA . ARG A 1 216 ? -14.709 -6.291 22.469 1.00 91.50 216 ARG A CA 1
ATOM 1728 C C . ARG A 1 216 ? -14.107 -6.656 21.114 1.00 91.50 216 ARG A C 1
ATOM 1730 O O . ARG A 1 216 ? -13.818 -7.823 20.896 1.00 91.50 216 ARG A O 1
ATOM 1737 N N . ILE A 1 217 ? -13.936 -5.658 20.244 1.00 95.50 217 ILE A N 1
ATOM 1738 C CA . ILE A 1 217 ? -13.286 -5.816 18.931 1.00 95.50 217 ILE A CA 1
ATOM 1739 C C . ILE A 1 217 ? -11.862 -6.343 19.112 1.00 95.50 217 ILE A C 1
ATOM 1741 O O . ILE A 1 217 ? -11.518 -7.401 18.604 1.00 95.50 217 ILE A O 1
ATOM 1745 N N . ALA A 1 218 ? -11.062 -5.646 19.922 1.00 96.94 218 ALA A N 1
ATOM 1746 C CA . ALA A 1 218 ? -9.724 -6.090 20.295 1.00 96.94 218 ALA A CA 1
ATOM 1747 C C . ALA A 1 218 ? -9.681 -6.589 21.751 1.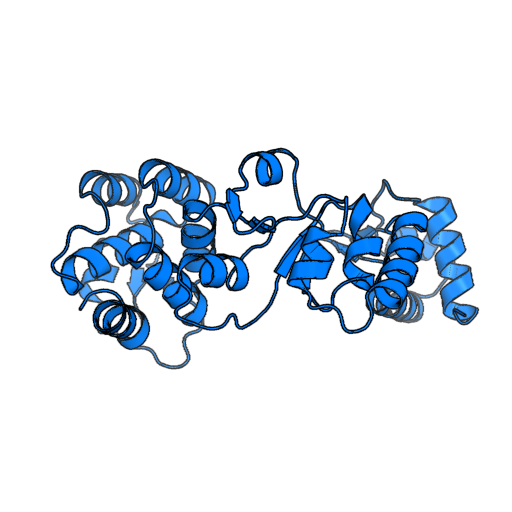00 96.94 218 ALA A C 1
ATOM 1749 O O . ALA A 1 218 ? -10.269 -5.952 22.642 1.00 96.94 218 ALA A O 1
ATOM 1750 N N . PRO A 1 219 ? -8.942 -7.669 22.056 1.00 97.56 219 PRO A N 1
ATOM 1751 C CA . PRO A 1 219 ? -8.706 -8.107 23.421 1.00 97.56 219 PRO A CA 1
ATOM 1752 C C . PRO A 1 219 ? -8.077 -7.005 24.276 1.00 97.56 219 PRO A C 1
ATOM 1754 O O . PRO A 1 219 ? -7.235 -6.218 23.842 1.00 97.56 219 PRO A O 1
ATOM 1757 N N . ARG A 1 220 ? -8.445 -6.971 25.560 1.00 96.62 220 ARG A N 1
ATOM 1758 C CA . ARG A 1 220 ? -7.858 -6.012 26.505 1.00 96.62 220 ARG A CA 1
ATOM 1759 C C . ARG A 1 220 ? -6.341 -6.196 26.645 1.00 96.62 220 ARG A C 1
ATOM 1761 O O . ARG A 1 220 ? -5.643 -5.195 26.756 1.00 96.62 220 ARG A O 1
ATOM 1768 N N . LYS A 1 221 ? -5.859 -7.447 26.590 1.00 97.50 221 LYS A N 1
ATOM 1769 C CA . LYS A 1 221 ? -4.428 -7.797 26.605 1.00 97.50 221 LYS A CA 1
ATOM 1770 C C . LYS A 1 221 ? -3.667 -7.025 25.522 1.00 97.50 221 LYS A C 1
ATOM 1772 O O . LYS A 1 221 ? -2.723 -6.327 25.857 1.00 97.50 221 LYS A O 1
ATOM 1777 N N . THR A 1 222 ? -4.150 -7.061 24.280 1.00 97.62 222 THR A N 1
ATOM 1778 C CA . THR A 1 222 ? -3.578 -6.350 23.124 1.00 97.62 222 THR A CA 1
ATOM 1779 C C . THR A 1 222 ? -3.424 -4.853 23.394 1.00 97.62 222 THR A C 1
ATOM 1781 O O . THR A 1 222 ? -2.358 -4.274 23.200 1.00 97.62 222 THR A O 1
ATOM 1784 N N . ILE A 1 223 ? -4.480 -4.209 23.901 1.00 97.44 223 ILE A N 1
ATOM 1785 C CA . ILE A 1 223 ? -4.463 -2.769 24.199 1.00 97.44 223 ILE A CA 1
ATOM 1786 C C . ILE A 1 223 ? -3.494 -2.454 25.347 1.00 97.44 223 ILE A C 1
ATOM 1788 O O . ILE A 1 223 ? -2.762 -1.467 25.282 1.00 97.44 223 ILE A O 1
ATOM 1792 N N . ASP A 1 224 ? -3.493 -3.262 26.406 1.00 96.94 224 ASP A N 1
ATOM 1793 C CA . ASP A 1 224 ? -2.614 -3.058 27.559 1.00 96.94 224 ASP A CA 1
ATOM 1794 C C . ASP A 1 224 ? -1.133 -3.291 27.183 1.00 96.94 224 ASP A C 1
ATOM 1796 O O . ASP A 1 224 ? -0.258 -2.551 27.642 1.00 96.94 224 ASP A O 1
ATOM 1800 N N . GLU A 1 225 ? -0.855 -4.231 26.278 1.00 97.44 225 GLU A N 1
ATOM 1801 C CA . GLU A 1 225 ? 0.479 -4.508 25.742 1.00 97.44 225 GLU A CA 1
ATOM 1802 C C . GLU A 1 225 ? 1.020 -3.344 24.905 1.00 97.44 225 GLU A C 1
ATOM 1804 O O . GLU A 1 225 ? 2.086 -2.815 25.225 1.00 97.44 225 GLU A O 1
ATOM 1809 N N . LEU A 1 226 ? 0.251 -2.839 23.933 1.00 96.69 226 LEU A N 1
ATOM 1810 C CA . LEU A 1 226 ? 0.610 -1.633 23.167 1.00 96.69 226 LEU A CA 1
ATOM 1811 C C . LEU A 1 226 ? 0.839 -0.430 24.087 1.00 96.69 226 LEU A C 1
ATOM 1813 O O . LEU A 1 226 ? 1.754 0.373 23.890 1.00 96.69 226 LEU A O 1
ATOM 1817 N N . ARG A 1 227 ? 0.020 -0.306 25.137 1.00 94.75 227 ARG A N 1
ATOM 1818 C CA . ARG A 1 227 ? 0.132 0.782 26.111 1.00 94.75 227 ARG A CA 1
ATOM 1819 C C . ARG A 1 227 ? 1.423 0.709 26.921 1.00 94.75 227 ARG A C 1
ATOM 1821 O O . ARG A 1 227 ? 1.975 1.760 27.252 1.00 94.75 227 ARG A O 1
ATOM 1828 N N . SER A 1 228 ? 1.901 -0.492 27.240 1.00 94.00 228 SER A N 1
ATOM 1829 C CA . SER A 1 228 ? 3.137 -0.691 28.008 1.00 94.00 228 SER A CA 1
ATOM 1830 C C . SER A 1 228 ? 4.376 -0.125 27.298 1.00 94.00 228 SER A C 1
ATOM 1832 O O . SER A 1 228 ? 5.313 0.323 27.957 1.00 94.00 228 SER A O 1
ATOM 1834 N N . GLN A 1 229 ? 4.334 -0.030 25.965 1.00 89.88 229 GLN A N 1
ATOM 1835 C CA . GLN A 1 229 ? 5.411 0.523 25.138 1.00 89.88 229 GLN A CA 1
ATOM 1836 C C . GLN A 1 229 ? 5.409 2.063 25.082 1.00 89.88 229 GLN A C 1
ATOM 1838 O O . GLN A 1 229 ? 6.349 2.696 24.585 1.00 89.88 229 GLN A O 1
ATOM 1843 N N . VAL A 1 230 ? 4.369 2.722 25.606 1.00 85.38 230 VAL A N 1
ATOM 1844 C CA . VAL A 1 230 ? 4.210 4.178 25.509 1.00 85.38 230 VAL A CA 1
ATOM 1845 C C . VAL A 1 230 ? 5.096 4.900 26.521 1.00 85.38 230 VAL A C 1
ATOM 1847 O O . VAL A 1 230 ? 4.710 5.184 27.655 1.00 85.38 230 VAL A O 1
ATOM 1850 N N . LYS A 1 231 ? 6.286 5.302 26.074 1.00 82.44 231 LYS A N 1
ATOM 1851 C CA . LYS A 1 231 ? 7.146 6.237 26.814 1.00 82.44 231 LYS A CA 1
ATOM 1852 C C . LYS A 1 231 ? 6.603 7.668 26.699 1.00 82.44 231 LYS A C 1
ATOM 1854 O O . LYS A 1 231 ? 6.572 8.234 25.606 1.00 82.44 231 LYS A O 1
ATOM 1859 N N . LYS A 1 232 ? 6.214 8.285 27.820 1.00 76.62 232 LYS A N 1
ATOM 1860 C CA . LYS A 1 232 ? 5.772 9.696 27.887 1.00 76.62 232 LYS A CA 1
ATOM 1861 C C . LYS A 1 232 ? 6.960 10.663 27.860 1.00 76.62 232 LYS A C 1
ATOM 1863 O O . LYS A 1 232 ? 7.200 11.392 28.817 1.00 76.62 232 LYS A O 1
ATOM 1868 N N . ILE A 1 233 ? 7.734 10.619 26.785 1.00 72.69 233 ILE A N 1
ATOM 1869 C CA . ILE A 1 233 ? 8.915 11.459 26.596 1.00 72.69 233 ILE A CA 1
ATOM 1870 C C . ILE A 1 233 ? 8.708 12.276 25.323 1.00 72.69 233 ILE A C 1
ATOM 1872 O O . ILE A 1 233 ? 8.386 11.711 24.277 1.00 72.69 233 ILE A O 1
ATOM 1876 N N . GLY A 1 234 ? 8.917 13.589 25.421 1.00 81.62 234 GLY A N 1
ATOM 1877 C CA . GLY A 1 234 ? 8.808 14.521 24.301 1.00 81.62 234 GLY A CA 1
ATOM 1878 C C . GLY A 1 234 ? 7.419 15.139 24.129 1.00 81.62 234 GLY A C 1
ATOM 1879 O O . GLY A 1 234 ? 6.618 15.195 25.063 1.00 81.62 234 GLY A O 1
ATOM 1880 N N . ARG A 1 235 ? 7.175 15.670 22.926 1.00 86.69 235 ARG A N 1
ATOM 1881 C CA . ARG A 1 235 ? 5.891 16.258 22.530 1.00 86.69 235 ARG A CA 1
ATOM 1882 C C . ARG A 1 235 ? 4.930 15.154 22.082 1.00 86.69 235 ARG A C 1
ATOM 1884 O O . ARG A 1 235 ? 5.343 14.193 21.431 1.00 86.69 235 ARG A O 1
ATOM 1891 N N . ALA A 1 236 ? 3.649 15.335 22.397 1.00 89.56 236 ALA A N 1
ATOM 1892 C CA . ALA A 1 236 ? 2.594 14.466 21.902 1.00 89.56 236 ALA A CA 1
ATOM 1893 C C . ALA A 1 236 ? 2.562 14.472 20.365 1.00 89.56 236 ALA A C 1
ATOM 1895 O O . ALA A 1 236 ? 2.778 15.502 19.726 1.00 89.56 236 ALA A O 1
ATOM 1896 N N . LYS A 1 237 ? 2.325 13.302 19.772 1.00 90.50 237 LYS A N 1
ATOM 1897 C CA . LYS A 1 237 ? 2.314 13.137 18.314 1.00 90.50 237 LYS A CA 1
ATOM 1898 C C . LYS A 1 237 ? 0.923 13.446 17.770 1.00 90.50 237 LYS A C 1
ATOM 1900 O O . LYS A 1 237 ? -0.064 12.953 18.307 1.00 90.50 237 LYS A O 1
ATOM 1905 N N . GLU A 1 238 ? 0.847 14.241 16.712 1.00 90.81 238 GLU A N 1
ATOM 1906 C CA . GLU A 1 238 ? -0.412 14.507 16.011 1.00 90.81 238 GLU A CA 1
ATOM 1907 C C . GLU A 1 238 ? -0.891 13.253 15.266 1.00 90.81 238 GLU A C 1
ATOM 1909 O O . GLU A 1 238 ? -0.113 12.593 14.566 1.00 90.81 238 GLU A O 1
ATOM 1914 N N . PHE A 1 239 ? -2.171 12.915 15.436 1.00 91.69 239 PHE A N 1
ATOM 1915 C CA . PHE A 1 239 ? -2.807 11.781 14.770 1.00 91.69 239 PHE A CA 1
ATOM 1916 C C . PHE A 1 239 ? -4.317 12.041 14.587 1.00 91.69 239 PHE A C 1
ATOM 1918 O O . PHE A 1 239 ? -4.969 12.399 15.563 1.00 91.69 239 PHE A O 1
ATOM 1925 N N . PRO A 1 240 ? -4.912 11.853 13.393 1.00 89.38 240 PRO A N 1
ATOM 1926 C CA . PRO A 1 240 ? -4.261 11.577 12.115 1.00 89.38 240 PRO A CA 1
ATOM 1927 C C . PRO A 1 240 ? -3.336 12.723 11.677 1.00 89.38 240 PRO A C 1
ATOM 1929 O O . PRO A 1 240 ? -3.373 13.824 12.222 1.00 89.38 240 PRO A O 1
ATOM 1932 N N . ARG A 1 241 ? -2.500 12.468 10.671 1.00 87.12 241 ARG A N 1
ATOM 1933 C CA . ARG A 1 241 ? -1.655 13.487 10.039 1.00 87.12 241 ARG A CA 1
ATOM 1934 C C . ARG A 1 241 ? -2.450 14.199 8.944 1.00 87.12 241 ARG A C 1
ATOM 1936 O O . ARG A 1 241 ? -3.188 13.558 8.202 1.00 87.12 241 ARG A O 1
ATOM 1943 N N . ASN A 1 242 ? -2.232 15.504 8.788 1.00 76.62 242 ASN A N 1
ATOM 1944 C CA . ASN A 1 242 ? -2.744 16.300 7.663 1.00 76.62 242 ASN A CA 1
ATOM 1945 C C . ASN A 1 242 ? -4.279 16.291 7.504 1.00 76.62 242 ASN A C 1
ATOM 1947 O O . ASN A 1 242 ? -4.788 16.239 6.384 1.00 76.62 242 ASN A O 1
ATOM 1951 N N . VAL A 1 243 ? -5.030 16.334 8.607 1.00 77.31 243 VAL A N 1
ATOM 1952 C CA . VAL A 1 243 ? -6.496 16.429 8.543 1.00 77.31 243 VAL A CA 1
ATOM 1953 C C . VAL A 1 243 ? -6.908 17.873 8.260 1.00 77.31 243 VAL A C 1
ATOM 1955 O O . VAL A 1 243 ? -6.462 18.787 8.951 1.00 77.31 243 VAL A O 1
ATOM 1958 N N . LEU A 1 244 ? -7.775 18.080 7.263 1.00 76.06 244 LEU A N 1
ATOM 1959 C CA . LEU A 1 244 ? -8.325 19.405 6.940 1.00 76.06 244 LEU A CA 1
ATOM 1960 C C . LEU A 1 244 ? -9.248 19.930 8.048 1.00 76.06 244 LEU A C 1
ATOM 1962 O O . LEU A 1 244 ? -9.259 21.123 8.337 1.00 76.06 244 LEU A O 1
ATOM 1966 N N . VAL A 1 245 ? -10.005 19.028 8.677 1.00 77.12 245 VAL A N 1
ATOM 1967 C CA . VAL A 1 245 ? -10.938 19.335 9.765 1.00 77.12 245 VAL A CA 1
ATOM 1968 C C . VAL A 1 245 ? -10.419 18.698 11.047 1.00 77.12 245 VAL A C 1
ATOM 1970 O O . VAL A 1 245 ? -10.369 17.477 11.168 1.00 77.12 245 VAL A O 1
ATOM 1973 N N . GLN A 1 246 ? -10.015 19.523 12.010 1.00 77.00 246 GLN A N 1
ATOM 1974 C CA . GLN A 1 246 ? -9.534 19.038 13.301 1.00 77.00 246 GLN A CA 1
ATOM 1975 C C . GLN A 1 246 ? -10.699 18.865 14.276 1.00 77.00 246 GLN A C 1
ATOM 1977 O O . GLN A 1 246 ? -11.145 19.824 14.905 1.00 77.00 246 GLN A O 1
ATOM 1982 N N . GLU A 1 247 ? -11.159 17.630 14.453 1.00 83.06 247 GLU A N 1
ATOM 1983 C CA . GLU A 1 247 ? -12.141 17.297 15.485 1.00 83.06 247 GLU A CA 1
ATOM 1984 C C . GLU A 1 247 ? -11.454 16.735 16.728 1.00 83.06 247 GLU A C 1
ATOM 1986 O O . GLU A 1 247 ? -10.775 15.715 16.684 1.00 83.06 247 GLU A O 1
ATOM 1991 N N . ARG A 1 248 ? -11.663 17.370 17.885 1.00 85.19 248 ARG A N 1
ATOM 1992 C CA . ARG A 1 248 ? -11.067 16.939 19.165 1.00 85.19 248 ARG A CA 1
ATOM 1993 C C . ARG A 1 248 ? -11.961 15.991 19.965 1.00 85.19 248 ARG A C 1
ATOM 1995 O O . ARG A 1 248 ? -11.768 15.841 21.175 1.00 85.19 248 ARG A O 1
ATOM 2002 N N . THR A 1 249 ? -12.910 15.332 19.300 1.00 85.25 249 THR A N 1
ATOM 2003 C CA . THR A 1 249 ? -13.921 14.454 19.914 1.00 85.25 249 THR A CA 1
ATOM 2004 C C . THR A 1 249 ? -13.300 13.370 20.796 1.00 85.25 249 THR A C 1
ATOM 2006 O O . THR A 1 249 ? -13.856 13.000 21.828 1.00 85.25 249 THR A O 1
ATOM 2009 N N . PHE A 1 250 ? -12.111 12.891 20.433 1.00 90.81 250 PHE A N 1
ATOM 2010 C CA . PHE A 1 250 ? -11.413 11.818 21.139 1.00 90.81 250 PHE A CA 1
ATOM 2011 C C . PHE A 1 250 ? -10.182 12.299 21.929 1.00 90.81 250 PHE A C 1
ATOM 2013 O O . PHE A 1 250 ? -9.372 11.489 22.376 1.00 90.81 250 PHE A O 1
ATOM 2020 N N . SER A 1 251 ? -10.026 13.608 22.145 1.00 90.06 251 SER A N 1
ATOM 2021 C CA . SER A 1 251 ? -8.824 14.202 22.760 1.00 90.06 251 SER A CA 1
ATOM 2022 C C . SER A 1 251 ? -8.443 13.603 24.124 1.00 90.06 251 SER A C 1
ATOM 2024 O O . SER A 1 251 ? -7.265 13.347 24.375 1.00 90.06 251 SER A O 1
ATOM 2026 N N . GLU A 1 252 ? -9.419 13.292 24.980 1.00 92.25 252 GLU A N 1
ATOM 2027 C CA . GLU A 1 252 ? -9.189 12.632 26.278 1.00 92.25 252 GLU A CA 1
ATOM 2028 C C . GLU A 1 252 ? -8.550 11.239 26.148 1.00 92.25 252 GLU A C 1
ATOM 2030 O O . GLU A 1 252 ? -7.782 10.804 27.010 1.00 92.25 252 GLU A O 1
ATOM 2035 N N . TRP A 1 253 ? -8.832 10.538 25.050 1.00 91.56 253 TRP A N 1
ATOM 2036 C CA . TRP A 1 253 ? -8.230 9.246 24.737 1.00 91.56 253 TRP A CA 1
ATOM 2037 C C . TRP A 1 253 ? -6.810 9.457 24.222 1.00 91.56 253 TRP A C 1
ATOM 2039 O O . TRP A 1 253 ? -5.888 8.830 24.740 1.00 91.56 253 TRP A O 1
ATOM 2049 N N . GLY A 1 254 ? -6.610 10.421 23.317 1.00 91.56 254 GLY A N 1
ATOM 2050 C CA . GLY A 1 254 ? -5.288 10.811 22.818 1.00 91.56 254 GLY A CA 1
ATOM 2051 C C . GLY A 1 254 ? -4.287 11.129 23.933 1.00 91.56 254 GLY A C 1
ATOM 2052 O O . GLY A 1 254 ? -3.182 10.585 23.944 1.00 91.56 254 GLY A O 1
ATOM 2053 N N . LYS A 1 255 ? -4.696 11.896 24.955 1.00 92.38 255 LYS A N 1
ATOM 2054 C CA . LYS A 1 255 ? -3.847 12.231 26.119 1.00 92.38 255 LYS A CA 1
ATOM 2055 C C . LYS A 1 255 ? -3.277 10.994 26.823 1.00 92.38 255 LYS A C 1
ATOM 2057 O O . LYS A 1 255 ? -2.115 10.999 27.234 1.00 92.38 255 LYS A O 1
ATOM 2062 N N . LYS A 1 256 ? -4.060 9.915 26.948 1.00 93.44 256 LYS A N 1
ATOM 2063 C CA . LYS A 1 256 ? -3.619 8.663 27.600 1.00 93.44 256 LYS A CA 1
ATOM 2064 C C . LYS A 1 256 ? -2.538 7.932 26.801 1.00 93.44 256 LYS A C 1
ATOM 2066 O O . LYS A 1 256 ? -1.734 7.226 27.407 1.00 93.44 256 LYS A O 1
ATOM 2071 N N . TRP A 1 257 ? -2.509 8.151 25.490 1.00 94.94 257 TRP A N 1
ATOM 2072 C CA . TRP A 1 257 ? -1.574 7.563 24.531 1.00 94.94 257 TRP A CA 1
ATOM 2073 C C . TRP A 1 257 ? -0.461 8.524 24.098 1.00 94.94 257 TRP A C 1
ATOM 2075 O O . TRP A 1 257 ? 0.344 8.185 23.237 1.00 94.94 257 TRP A O 1
ATOM 2085 N N . HIS A 1 258 ? -0.381 9.708 24.719 1.00 94.81 258 HIS A N 1
ATOM 2086 C CA . HIS A 1 258 ? 0.561 10.765 24.347 1.00 94.81 258 HIS A CA 1
ATOM 2087 C C . HIS A 1 258 ? 0.419 11.186 22.867 1.00 94.81 258 HIS A C 1
ATOM 2089 O O . HIS A 1 258 ? 1.406 11.345 22.143 1.00 94.81 258 HIS A O 1
ATOM 2095 N N . LEU A 1 259 ? -0.837 11.355 22.436 1.00 94.44 259 LEU A N 1
ATOM 2096 C CA . LEU A 1 259 ? -1.239 11.806 21.105 1.00 94.44 259 LEU A CA 1
ATOM 2097 C C . LEU A 1 259 ? -2.080 13.088 21.174 1.00 94.44 259 LEU A C 1
ATOM 2099 O O . LEU A 1 259 ? -2.959 13.226 22.030 1.00 94.44 259 LEU A O 1
ATOM 2103 N N . GLU A 1 260 ? -1.860 13.990 20.222 1.00 94.12 260 GLU A N 1
ATOM 2104 C CA . GLU A 1 260 ? -2.790 15.065 19.872 1.00 94.12 260 GLU A CA 1
ATOM 2105 C C . GLU A 1 260 ? -3.807 14.490 18.874 1.00 94.12 260 GLU A C 1
ATOM 2107 O O . GLU A 1 260 ? -3.583 14.486 17.665 1.00 94.12 260 GLU A O 1
ATOM 2112 N N . LEU A 1 261 ? -4.893 13.913 19.402 1.00 92.94 261 LEU A N 1
ATOM 2113 C CA . LEU A 1 261 ? -5.861 13.161 18.603 1.00 92.94 261 LEU A CA 1
ATOM 2114 C C . LEU A 1 261 ? -6.919 14.083 17.971 1.00 92.94 261 LEU A C 1
ATOM 2116 O O . LEU A 1 261 ? -7.750 14.649 18.686 1.00 92.94 261 LEU A O 1
ATOM 2120 N N . THR A 1 262 ? -6.898 14.192 16.642 1.00 92.69 262 THR A N 1
ATOM 2121 C CA . THR A 1 262 ? -7.787 15.029 15.810 1.00 92.69 262 THR A CA 1
ATOM 2122 C C . THR A 1 262 ? -8.646 14.200 14.842 1.00 92.69 262 THR A C 1
ATOM 2124 O O . THR A 1 262 ? -8.949 14.623 13.728 1.00 92.69 262 THR A O 1
ATOM 2127 N N . LEU A 1 263 ? -9.002 12.978 15.249 1.00 90.44 263 LEU A N 1
ATOM 2128 C CA . LEU A 1 263 ? -9.720 12.005 14.425 1.00 90.44 263 LEU A CA 1
ATOM 2129 C C . LEU A 1 263 ? -11.195 12.413 14.218 1.00 90.44 263 LEU A C 1
ATOM 2131 O O . LEU A 1 263 ? -11.918 12.523 15.215 1.00 90.44 263 LEU A O 1
ATOM 2135 N N . PRO A 1 264 ? -11.665 12.586 12.965 1.00 91.94 264 PRO A N 1
ATOM 2136 C CA . PRO A 1 264 ? -13.069 12.886 12.688 1.00 91.94 264 PRO A CA 1
ATOM 2137 C C . PRO A 1 264 ? -14.013 11.779 13.164 1.00 91.94 264 PRO A C 1
ATOM 2139 O O . PRO A 1 264 ? -13.702 10.593 13.033 1.00 91.94 264 PRO A O 1
ATOM 2142 N N . ARG A 1 265 ? -15.195 12.150 13.671 1.00 93.12 265 ARG A N 1
ATOM 2143 C CA . ARG A 1 265 ? -16.191 11.188 14.186 1.00 93.12 265 ARG A CA 1
ATOM 2144 C C . ARG A 1 265 ? -16.607 10.142 13.165 1.00 93.12 265 ARG A C 1
ATOM 2146 O O . ARG A 1 265 ? -16.671 8.967 13.515 1.00 93.12 265 ARG A O 1
ATOM 2153 N N . TYR A 1 266 ? -16.825 10.555 11.917 1.00 93.56 266 TYR A N 1
ATOM 2154 C CA . TYR A 1 266 ? -17.294 9.661 10.856 1.00 93.56 266 TYR A CA 1
ATOM 2155 C C . TYR A 1 266 ? -16.331 8.498 10.585 1.00 93.56 266 TYR A C 1
ATOM 2157 O O . TYR A 1 266 ? -16.772 7.461 10.111 1.00 93.56 266 TYR A O 1
ATOM 2165 N N . VAL A 1 267 ? -15.038 8.643 10.905 1.00 94.50 267 VAL A N 1
ATOM 2166 C CA . VAL A 1 267 ? -14.044 7.575 10.711 1.00 94.50 267 VAL A CA 1
ATOM 2167 C C . VAL A 1 267 ? -14.281 6.399 11.667 1.00 94.50 267 VAL A C 1
ATOM 2169 O O . VAL A 1 267 ? -13.891 5.274 11.378 1.00 94.50 267 VAL A O 1
ATOM 2172 N N . ILE A 1 268 ? -14.915 6.659 12.813 1.00 95.81 268 ILE A N 1
ATOM 2173 C CA . ILE A 1 268 ? -15.212 5.657 13.841 1.00 95.81 268 ILE A CA 1
ATOM 2174 C C . ILE A 1 268 ? -16.688 5.287 13.836 1.00 95.81 268 ILE A C 1
ATOM 2176 O O . ILE A 1 268 ? -17.029 4.113 13.813 1.00 95.81 268 ILE A O 1
ATOM 2180 N N . GLU A 1 269 ? -17.560 6.289 13.924 1.00 95.75 269 GLU A N 1
ATOM 2181 C CA . GLU A 1 269 ? -18.979 6.076 14.211 1.00 95.75 269 GLU A CA 1
ATOM 2182 C C . GLU A 1 269 ? -19.701 5.467 13.011 1.00 95.75 269 GLU A C 1
ATOM 2184 O O . GLU A 1 269 ? -20.431 4.500 13.187 1.00 95.75 269 GLU A O 1
ATOM 2189 N N . LYS A 1 270 ? -19.411 5.939 11.792 1.00 95.69 270 LYS A N 1
ATOM 2190 C CA . LYS A 1 270 ? -20.103 5.469 10.591 1.00 95.69 270 LYS A CA 1
ATOM 2191 C C . LYS A 1 270 ? -19.843 3.977 10.293 1.00 95.69 270 LYS A C 1
ATOM 2193 O O . LYS A 1 270 ? -20.818 3.252 10.144 1.00 95.69 270 LYS A O 1
ATOM 2198 N N . PRO A 1 271 ? -18.591 3.465 10.289 1.00 96.81 271 PRO A N 1
ATOM 2199 C CA . PRO A 1 271 ? -18.361 2.026 10.134 1.00 96.81 271 PRO A CA 1
ATOM 2200 C C . PRO A 1 271 ? -19.001 1.181 11.229 1.00 96.81 271 PRO A C 1
ATOM 2202 O O . PRO A 1 271 ? -19.472 0.093 10.944 1.00 96.81 271 PRO A O 1
ATOM 2205 N N . ILE A 1 272 ? -19.022 1.655 12.480 1.00 96.75 272 ILE A N 1
ATOM 2206 C CA . ILE A 1 272 ? -19.681 0.920 13.568 1.00 96.75 272 ILE A CA 1
ATOM 2207 C C . ILE A 1 272 ? -21.183 0.823 13.294 1.00 96.75 272 ILE A C 1
ATOM 2209 O O . ILE A 1 272 ? -21.742 -0.258 13.408 1.00 96.75 272 ILE A O 1
ATOM 2213 N N . GLU A 1 273 ? -21.823 1.932 12.922 1.00 96.00 273 GLU A N 1
ATOM 2214 C CA . GLU A 1 273 ? -23.257 1.970 12.614 1.00 96.00 273 GLU A CA 1
ATOM 2215 C C . GLU A 1 273 ? -23.627 1.085 11.414 1.00 96.00 273 GLU A C 1
ATOM 2217 O O . GLU A 1 273 ? -24.689 0.469 11.423 1.00 96.00 273 GLU A O 1
ATOM 2222 N N . GLU A 1 274 ? -22.767 1.010 10.395 1.00 96.31 274 GLU A N 1
ATOM 2223 C CA . GLU A 1 274 ? -23.066 0.307 9.139 1.00 96.31 274 GLU A CA 1
ATOM 2224 C C . GLU A 1 274 ? -22.609 -1.166 9.132 1.00 96.31 274 GLU A C 1
ATOM 2226 O O . GLU A 1 274 ? -23.257 -1.994 8.495 1.00 96.31 274 GLU A O 1
ATOM 2231 N N . LEU A 1 275 ? -21.533 -1.518 9.846 1.00 95.31 275 LEU A N 1
ATOM 2232 C CA . LEU A 1 275 ? -20.960 -2.877 9.868 1.00 95.31 275 LEU A CA 1
ATOM 2233 C C . LEU A 1 275 ? -21.301 -3.668 11.140 1.00 95.31 275 LEU A C 1
ATOM 2235 O O . LEU A 1 275 ? -21.106 -4.881 11.171 1.00 95.31 275 LEU 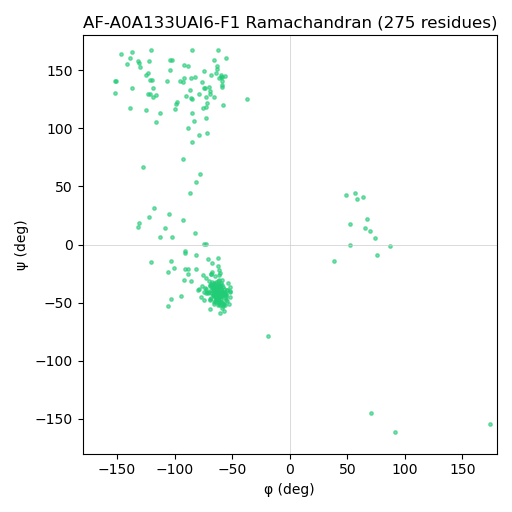A O 1
ATOM 2239 N N . MET A 1 276 ? -21.805 -3.011 12.190 1.00 91.62 276 MET A N 1
ATOM 2240 C CA . MET A 1 276 ? -22.231 -3.653 13.441 1.00 91.62 276 MET A CA 1
ATOM 2241 C C . MET A 1 276 ? -23.666 -3.253 13.840 1.00 91.62 276 MET A C 1
ATOM 2243 O O . MET A 1 276 ? -23.839 -2.557 14.847 1.00 91.62 276 MET A O 1
ATOM 2247 N N . PRO A 1 277 ? -24.688 -3.658 13.064 1.00 72.75 277 PRO A N 1
ATOM 2248 C CA . PRO A 1 277 ? -26.085 -3.340 13.362 1.00 72.75 277 PRO A CA 1
ATOM 2249 C C . PRO A 1 277 ? -26.607 -3.979 14.661 1.00 72.75 277 PRO A C 1
ATOM 2251 O O . PRO A 1 277 ? -26.140 -5.080 15.039 1.00 72.75 277 PRO A O 1
#

pLDDT: mean 93.96, std 5.4, range [65.0, 98.69]

Nearest PDB structures (foldseek):
  8ejv-assembly1_B  TM=6.787E-01  e=9.013E-02  Pseudomonas putida KT2440
  8ejv-assembly1_A  TM=6.818E-01  e=8.133E-02  Pseudomonas putida KT2440
  8eju-assembly1_A  TM=6.552E-01  e=1.165E-01  Pseudomonas putida KT2440
  7xp1-assembly1_A-2  TM=3.041E-01  e=6.971E-02  Pseudomonas aeruginosa PAO1
  2g7u-assembly1_A  TM=2.892E-01  e=1.359E-01  Rhodococcus jostii RHA1

Secondary structure (DSSP, 8-state):
---HHHHHHHHHHHHHHTTT--B-HHHHHHHH---HHHHHHHHHHHHTTTS-EEETTEEEPPPHHHHHHHHHHHHHTTT--HHHHHHH--S-EEE-THHHHHHHH-SS--S--EEEE-STTHHHHHHH-SSEEES---HHHHHTPEEETTEEE--HHHHHHHHHHH--HHHHHHHHHHHHHS---HHHHHHHHHHHT-HHHHHHHHHHHHHHSSS-SS-HHHHHHHHHT----SSPEEESSS-SS---TTHHHHHHTTEEE---THHHHHHHHHH--

Organism: NCBI:txid1698259

Solvent-accessible surface area (backbone atoms only — not comparable to full-atom values): 15046 Å² total; per-residue (Å²): 133,73,57,63,87,46,40,54,46,48,53,46,48,42,76,75,35,59,58,80,46,74,44,38,77,64,58,51,30,68,68,55,72,44,59,70,74,58,42,53,53,40,52,50,57,33,35,80,65,43,55,30,44,82,52,95,88,31,31,36,38,36,34,65,64,35,31,53,48,9,47,51,49,30,65,76,45,59,94,56,54,71,68,58,51,56,58,69,44,93,67,77,54,31,29,33,55,48,35,33,32,24,78,65,39,70,77,57,85,47,93,48,57,34,35,28,23,34,54,56,50,38,9,18,51,54,50,50,42,102,48,50,75,37,62,73,46,46,71,70,62,60,70,58,38,38,78,55,98,75,36,47,25,51,37,66,42,56,38,31,46,52,20,46,66,68,19,36,66,68,36,36,30,41,24,46,37,33,61,68,58,50,93,64,60,54,71,59,33,50,52,52,19,56,79,68,73,34,32,46,60,52,29,43,49,49,54,50,48,28,64,72,64,75,40,79,72,56,60,66,66,53,42,53,54,33,51,72,71,64,71,94,69,85,77,59,46,69,34,46,47,90,62,93,62,79,31,60,84,48,31,79,54,18,57,80,46,48,28,47,27,30,50,50,63,64,49,56,54,49,48,40,62,73,69,59,120

Mean predicted aligned error: 4.56 Å

Radius of gyration: 22.06 Å; Cα contacts (8 Å, |Δi|>4): 445; chains: 1; bounding box: 55×36×59 Å

Foldseek 3Di:
DDPCLQVVLLVQCCVVAPAPDFD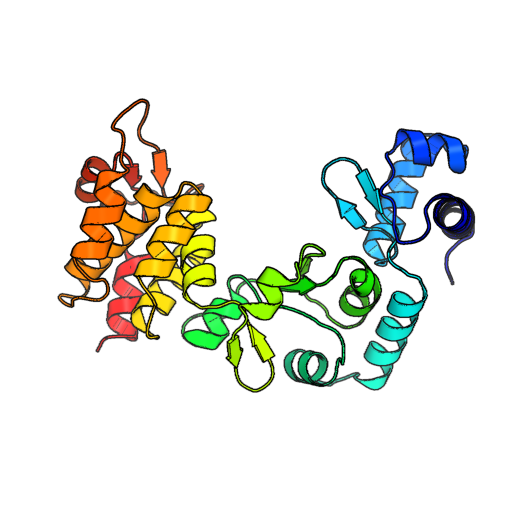ALVRSCVSRVDDSVSSVVSQVV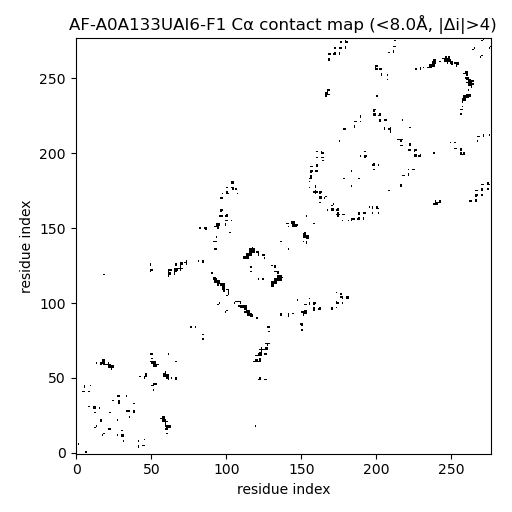CVVLLQWDDDVRGIHGAHVVLLVLLQVLQVVCPPPDPQVSQLPDPFDKEWAEQVLLCLQLVPDDRPFTEIEHALNNSSNDVSNDPHHYHNPDDPVQQVQFDARPSHTYGDLLLQLLVLLLLQDLSSLLSNLSSLLGDDDPLVVNLVNCVVSVNLLSSLLSQVVQCVQLVHCSDDPCSSVSSLVPQDLDDAQAEGRPPDPQFQCPSVVSSVSSSHRYRHDPCSRNVSSVVRPD